Protein AF-A0A519U2G9-F1 (afdb_monomer)

Mean predicted aligned error: 5.58 Å

Sequence (197 aa):
MPLLATAEPLAPAAHLKTKLKEVFGFGQFRGTQEAVIQNILAGHNTFVIMPTGAGKSLCYQLPALVLPGTAIVISPLIALMKNQVDQLAAFGVNAQVYNSTLTKTEMNRVKKDVIAGEVRLLYVAPESLTKEDTIAFLQKASISFVAIDEAHCISEWGHDFRPEYRKIRGIIDNLGGKIPLIALTATATPKVQLDIQ

Foldseek 3Di:
DDDPPDDDPQDPLVNLQVLCCLQVVDNDQADCLSVLLSCLSVLAAAEAAAAPPNCPVSSQVSNLVVFQAAEEEEDADPVVQVVVCVSNVVSVAAEEEDEPVDDPVVNVVVLVCRLVRNHSYYYYYLVRLPDPVNLVSLLSGDYQAYEYEQLLLLDPPRPNPDVSSVCVVVSVVSSDDSHHYYYYHNDDDPVSVVSSD

Nearest PDB structures (foldseek):
  4q47-assembly1_A  TM=9.613E-01  e=3.712E-19  Deinococcus radiodurans R1 = ATCC 13939 = DSM 20539
  4q48-assembly1_A  TM=9.639E-01  e=1.137E-18  Deinococcus radiodurans R1 = ATCC 13939 = DSM 20539
  4tmu-assembly1_A  TM=9.399E-01  e=1.280E-18  Cronobacter sakazakii ATCC BAA-894
  1oyy-assembly1_A  TM=9.167E-01  e=3.285E-18  Escherichia coli
  1oyw-assembly1_A  TM=9.112E-01  e=3.097E-18  Escherichia coli

Structure (mmCIF, N/CA/C/O backbone):
data_AF-A0A519U2G9-F1
#
_entry.id   AF-A0A519U2G9-F1
#
loop_
_atom_site.group_PDB
_atom_site.id
_atom_site.type_symbol
_atom_site.label_atom_id
_atom_site.label_alt_id
_atom_site.label_comp_id
_atom_site.label_asym_id
_atom_site.label_entity_id
_atom_site.label_seq_id
_atom_site.pdbx_PDB_ins_code
_atom_site.Cartn_x
_atom_site.Cartn_y
_atom_site.Cartn_z
_atom_site.occupancy
_atom_site.B_iso_or_equiv
_atom_site.auth_seq_id
_atom_site.auth_comp_id
_atom_site.auth_asym_id
_atom_site.auth_atom_id
_atom_site.pdbx_PDB_model_num
ATOM 1 N N . MET A 1 1 ? -22.885 -22.067 12.533 1.00 36.44 1 MET A N 1
ATOM 2 C CA . MET A 1 1 ? -22.000 -22.521 11.438 1.00 36.44 1 MET A CA 1
ATOM 3 C C . MET A 1 1 ? -21.682 -21.312 10.578 1.00 36.44 1 MET A C 1
ATOM 5 O O . MET A 1 1 ? -22.629 -20.776 10.014 1.00 36.44 1 MET A O 1
ATOM 9 N N . PRO A 1 2 ? -20.438 -20.813 10.518 1.00 35.12 2 PRO A N 1
ATOM 10 C CA . PRO A 1 2 ? -20.116 -19.748 9.584 1.00 35.12 2 PRO A CA 1
ATOM 11 C C . PRO A 1 2 ? -19.972 -20.337 8.177 1.00 35.12 2 PRO A C 1
ATOM 13 O O . PRO A 1 2 ? -19.377 -21.399 7.992 1.00 35.12 2 PRO A O 1
ATOM 16 N N . LEU A 1 3 ? -20.582 -19.649 7.214 1.00 32.53 3 LEU A N 1
ATOM 17 C CA . LEU A 1 3 ? -20.470 -19.898 5.784 1.00 32.53 3 LEU A CA 1
ATOM 18 C C . LEU A 1 3 ? -18.986 -19.865 5.390 1.00 32.53 3 LEU A C 1
ATOM 20 O O . LEU A 1 3 ? -18.288 -18.895 5.686 1.00 32.53 3 LEU A O 1
ATOM 24 N N . LEU A 1 4 ? -18.516 -20.915 4.720 1.00 34.94 4 LEU A N 1
ATOM 25 C CA . LEU A 1 4 ? -17.246 -20.901 4.004 1.00 34.94 4 LEU A CA 1
ATOM 26 C C . LEU A 1 4 ? -17.301 -19.770 2.971 1.00 3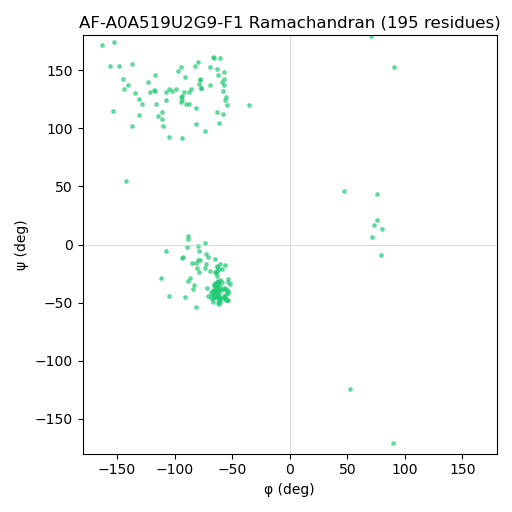4.94 4 LEU A C 1
ATOM 28 O O . LEU A 1 4 ? -18.081 -19.839 2.023 1.00 34.94 4 LEU A O 1
ATOM 32 N N . ALA A 1 5 ? -16.490 -18.731 3.168 1.00 34.12 5 ALA A N 1
ATOM 33 C CA . ALA A 1 5 ? -16.191 -17.765 2.125 1.00 34.12 5 ALA A CA 1
ATOM 34 C C . ALA A 1 5 ? -15.510 -18.531 0.984 1.00 34.12 5 ALA A C 1
ATOM 36 O O . ALA A 1 5 ? -14.361 -18.959 1.099 1.00 34.12 5 ALA A O 1
ATOM 37 N N . THR A 1 6 ? -16.248 -18.779 -0.093 1.00 31.95 6 THR A N 1
ATOM 38 C CA . THR A 1 6 ? -15.683 -19.293 -1.335 1.00 31.95 6 THR A CA 1
ATOM 39 C C . THR A 1 6 ? -14.725 -18.234 -1.862 1.00 31.95 6 THR A C 1
ATOM 41 O O . THR A 1 6 ? -15.162 -17.132 -2.189 1.00 31.95 6 THR A O 1
ATOM 44 N N . ALA A 1 7 ? -13.428 -18.541 -1.902 1.00 39.47 7 ALA A N 1
ATOM 45 C CA . ALA A 1 7 ? -12.452 -17.703 -2.586 1.00 39.47 7 ALA A CA 1
ATOM 46 C C . ALA A 1 7 ? -12.923 -17.507 -4.035 1.00 39.47 7 ALA A C 1
ATOM 48 O O . ALA A 1 7 ? -13.130 -18.493 -4.748 1.00 39.47 7 ALA A O 1
ATOM 49 N N . GLU A 1 8 ? -13.154 -16.260 -4.451 1.00 45.25 8 GLU A N 1
ATOM 50 C CA . GLU A 1 8 ? -13.423 -15.966 -5.856 1.00 45.25 8 GLU A CA 1
ATOM 51 C C . GLU A 1 8 ? -12.249 -16.487 -6.699 1.00 45.25 8 GLU A C 1
ATOM 53 O O . GLU A 1 8 ? -11.089 -16.344 -6.295 1.00 45.25 8 GLU A O 1
ATOM 58 N N . PRO A 1 9 ? -12.515 -17.130 -7.849 1.00 46.34 9 PRO A N 1
ATOM 59 C CA . PRO A 1 9 ? -11.447 -17.600 -8.711 1.00 46.34 9 PRO A CA 1
ATOM 60 C C . PRO A 1 9 ? -10.576 -16.416 -9.141 1.00 46.34 9 PRO A C 1
ATOM 62 O O . PRO A 1 9 ? -11.086 -15.340 -9.454 1.00 46.34 9 PRO A O 1
ATOM 65 N N . LEU A 1 10 ? -9.259 -16.645 -9.171 1.00 55.78 10 LEU A N 1
ATOM 66 C CA . LEU A 1 10 ? -8.259 -15.754 -9.764 1.00 55.78 10 LEU A CA 1
ATOM 67 C C . LEU A 1 10 ? -8.825 -15.067 -11.015 1.00 55.78 10 LEU A C 1
ATOM 69 O O . LEU A 1 10 ? -9.214 -15.740 -11.973 1.00 55.78 10 LEU A O 1
ATOM 73 N N . ALA A 1 11 ? -8.882 -13.733 -10.996 1.00 60.78 11 ALA A N 1
ATOM 74 C CA . ALA A 1 11 ? -9.461 -12.961 -12.085 1.00 60.78 11 ALA A CA 1
ATOM 75 C C . ALA A 1 11 ? -8.767 -13.305 -13.422 1.00 60.78 11 ALA A C 1
ATOM 77 O O . ALA A 1 11 ? -7.544 -13.161 -13.526 1.00 60.78 11 ALA A O 1
ATOM 78 N N . PRO A 1 12 ? -9.506 -13.734 -14.465 1.00 63.50 12 PRO A N 1
ATOM 79 C CA . PRO A 1 12 ? -8.919 -14.046 -15.766 1.00 63.50 12 PRO A CA 1
ATOM 80 C C . PRO A 1 12 ? -8.166 -12.840 -16.347 1.00 63.50 12 PRO A C 1
ATOM 82 O O . PRO A 1 12 ? -8.593 -11.701 -16.171 1.00 63.50 12 PRO A O 1
ATOM 85 N N . ALA A 1 13 ? -7.102 -13.053 -17.128 1.00 65.62 13 ALA A N 1
ATOM 86 C CA . ALA A 1 13 ? -6.322 -11.958 -17.733 1.00 65.62 13 ALA A CA 1
ATOM 87 C C . ALA A 1 13 ? -7.181 -10.962 -18.552 1.00 65.62 13 ALA A C 1
ATOM 89 O O . ALA A 1 13 ? -6.915 -9.760 -18.573 1.00 65.62 13 ALA A O 1
ATOM 90 N N . ALA A 1 14 ? -8.263 -11.444 -19.176 1.00 67.38 14 ALA A N 1
ATOM 91 C CA . ALA A 1 14 ? -9.245 -10.602 -19.861 1.00 67.38 14 ALA A CA 1
ATOM 92 C C . ALA A 1 14 ? -9.953 -9.618 -18.910 1.00 67.38 14 ALA A C 1
ATOM 94 O O . ALA A 1 14 ? -10.145 -8.457 -19.261 1.00 67.38 14 ALA A O 1
ATOM 95 N N . HIS A 1 15 ? -10.271 -10.049 -17.687 1.00 84.31 15 HIS A N 1
ATOM 96 C CA . HIS A 1 15 ? -10.877 -9.205 -16.660 1.00 84.31 15 HIS A CA 1
ATOM 97 C C . HIS A 1 15 ? -9.936 -8.066 -16.238 1.00 84.31 15 HIS A C 1
ATOM 99 O O . HIS A 1 15 ? -10.369 -6.924 -16.098 1.00 84.31 15 HIS A O 1
ATOM 105 N N . LEU A 1 16 ? -8.632 -8.343 -16.121 1.00 89.00 16 LEU A N 1
ATOM 106 C CA . LEU A 1 16 ? -7.636 -7.330 -15.754 1.00 89.00 16 LEU A CA 1
ATOM 107 C C . LEU A 1 16 ? -7.483 -6.242 -16.816 1.00 89.00 16 LEU A C 1
ATOM 109 O O . LEU A 1 16 ? -7.420 -5.065 -16.472 1.00 89.00 16 LEU A O 1
ATOM 113 N N . LYS A 1 17 ? -7.466 -6.611 -18.102 1.00 89.81 17 LYS A N 1
ATOM 114 C CA . LYS A 1 17 ? -7.404 -5.636 -19.205 1.00 89.81 17 LYS A CA 1
ATOM 115 C C . LYS A 1 17 ? -8.664 -4.776 -19.279 1.00 89.81 17 LYS A C 1
ATOM 117 O O . LYS A 1 17 ? -8.562 -3.572 -19.505 1.00 89.81 17 LYS A O 1
ATOM 122 N N . THR A 1 18 ? -9.834 -5.367 -19.039 1.00 90.31 18 THR A N 1
ATOM 123 C CA . THR A 1 18 ? -11.094 -4.622 -18.948 1.00 90.31 18 THR A CA 1
ATOM 124 C C . THR A 1 18 ? -11.046 -3.614 -17.804 1.00 90.31 18 THR A C 1
ATOM 126 O O . THR A 1 18 ? -11.233 -2.424 -18.043 1.00 90.31 18 THR A O 1
ATOM 129 N N . LYS A 1 19 ? -10.678 -4.046 -16.591 1.00 90.38 19 LYS A N 1
ATOM 130 C CA . LYS A 1 19 ? -10.602 -3.161 -15.421 1.00 90.38 19 LYS A CA 1
ATOM 131 C C . LYS A 1 19 ? -9.557 -2.055 -15.583 1.00 90.38 19 LYS A C 1
ATOM 133 O O . LYS A 1 19 ? -9.797 -0.912 -15.199 1.00 90.38 19 LYS A O 1
ATOM 138 N N . LEU A 1 20 ? -8.418 -2.378 -16.200 1.00 93.12 20 LEU A N 1
ATOM 139 C CA . LEU A 1 20 ? -7.380 -1.414 -16.559 1.00 93.12 20 LEU A CA 1
ATOM 140 C C . LEU A 1 20 ? -7.941 -0.289 -17.440 1.00 93.12 20 LEU A C 1
ATOM 142 O O . LEU A 1 20 ? -7.694 0.888 -17.174 1.00 93.12 20 LEU A O 1
ATOM 146 N N . LYS A 1 21 ? -8.708 -0.652 -18.472 1.00 92.44 21 LYS A N 1
ATOM 147 C CA . LYS A 1 21 ? -9.313 0.305 -19.398 1.00 92.44 21 LYS A CA 1
ATOM 148 C C . LYS A 1 21 ? -10.437 1.105 -18.742 1.00 92.44 21 LYS A C 1
ATOM 150 O O . LYS A 1 21 ? -10.484 2.314 -18.924 1.00 92.44 21 LYS A O 1
ATOM 155 N N . GLU A 1 22 ? -11.319 0.448 -17.994 1.00 91.31 22 GLU A N 1
ATOM 156 C CA . GLU A 1 22 ? -12.482 1.077 -17.355 1.00 91.31 22 GLU A CA 1
ATOM 157 C C . GLU A 1 22 ? -12.090 2.107 -16.296 1.00 91.31 22 GLU A C 1
ATOM 159 O O . GLU A 1 22 ? -12.683 3.179 -16.248 1.00 91.31 22 GLU A O 1
ATOM 164 N N . VAL A 1 23 ? -11.095 1.795 -15.459 1.00 90.88 23 VAL A N 1
ATOM 165 C CA . VAL A 1 23 ? -10.719 2.663 -14.334 1.00 90.88 23 VAL A CA 1
ATOM 166 C C . VAL A 1 23 ? -9.635 3.660 -14.728 1.00 90.88 23 VAL A C 1
ATOM 168 O O . VAL A 1 23 ? -9.733 4.834 -14.395 1.00 90.88 23 VAL A O 1
ATOM 171 N N . PHE A 1 24 ? -8.597 3.209 -15.439 1.00 91.12 24 PHE A N 1
ATOM 172 C CA . PHE A 1 24 ? -7.404 4.023 -15.702 1.00 91.12 24 PHE A CA 1
ATOM 173 C C . PHE A 1 24 ? -7.294 4.506 -17.155 1.00 91.12 24 PHE A C 1
ATOM 175 O O . PHE A 1 24 ? -6.373 5.249 -17.487 1.00 91.12 24 PHE A O 1
ATOM 182 N N . GLY A 1 25 ? -8.186 4.069 -18.051 1.00 91.00 25 GLY A N 1
ATOM 183 C CA . GLY A 1 25 ? -8.174 4.464 -19.464 1.00 91.00 25 GLY A CA 1
ATOM 184 C C . GLY A 1 25 ? -7.027 3.870 -20.289 1.00 91.00 25 GLY A C 1
ATOM 185 O O . GLY A 1 25 ? -6.863 4.225 -21.457 1.00 91.00 25 GLY A O 1
ATOM 186 N N . PHE A 1 26 ? -6.220 2.964 -19.727 1.00 91.31 26 PHE A N 1
ATOM 187 C CA . PHE A 1 26 ? -5.086 2.371 -20.438 1.00 91.31 26 PHE A CA 1
ATOM 188 C C . PHE A 1 26 ? -5.515 1.160 -21.275 1.00 91.31 26 PHE A C 1
ATOM 190 O O . PHE A 1 26 ? -6.214 0.268 -20.801 1.00 91.31 26 PHE A O 1
ATOM 197 N N . GLY A 1 27 ? -5.061 1.103 -22.531 1.00 89.31 27 GLY A N 1
ATOM 198 C CA . GLY A 1 27 ? -5.388 0.001 -23.446 1.00 89.31 27 GLY A CA 1
ATOM 199 C C . GLY A 1 27 ? -4.552 -1.269 -23.251 1.00 89.31 27 GLY A C 1
ATOM 200 O O . GLY A 1 27 ? -4.960 -2.338 -23.697 1.00 89.31 27 GLY A O 1
ATOM 201 N N . GLN A 1 28 ? -3.386 -1.166 -22.605 1.00 92.69 28 GLN A N 1
ATOM 202 C CA . GLN A 1 28 ? -2.470 -2.288 -22.394 1.00 92.69 28 GLN A CA 1
ATOM 203 C C . GLN A 1 28 ? -1.552 -2.060 -21.189 1.00 92.69 28 GLN A C 1
ATOM 205 O O . GLN A 1 28 ? -1.224 -0.918 -20.854 1.00 92.69 28 GLN A O 1
ATOM 210 N N . PHE A 1 29 ? -1.101 -3.156 -20.581 1.00 94.06 29 PHE A N 1
ATOM 211 C CA . PHE A 1 29 ? -0.036 -3.145 -19.581 1.00 94.06 29 PHE 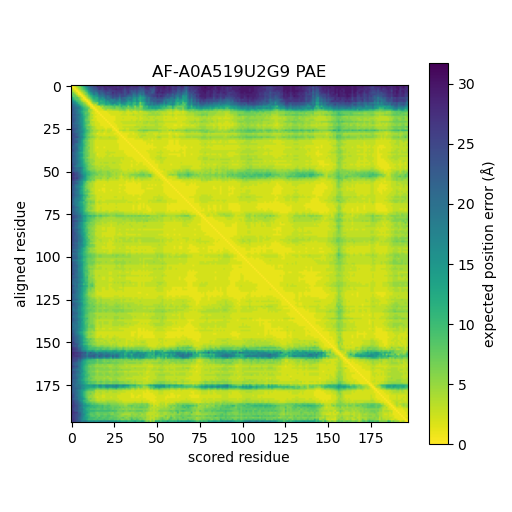A CA 1
ATOM 212 C C . PHE A 1 29 ? 1.315 -2.794 -20.214 1.00 94.06 29 PHE A C 1
ATOM 214 O O . PHE A 1 29 ? 1.559 -3.053 -21.393 1.00 94.06 29 PHE A O 1
ATOM 221 N N . ARG A 1 30 ? 2.214 -2.214 -19.419 1.00 92.88 30 ARG A N 1
ATOM 222 C CA . ARG A 1 30 ? 3.597 -1.909 -19.800 1.00 92.88 30 ARG A CA 1
ATOM 223 C C . ARG A 1 30 ? 4.550 -2.901 -19.140 1.00 92.88 30 ARG A C 1
ATOM 225 O O . ARG A 1 30 ? 4.476 -3.120 -17.933 1.00 92.88 30 ARG A O 1
ATOM 232 N N . GLY A 1 31 ? 5.489 -3.443 -19.914 1.00 91.19 31 GLY A N 1
ATOM 233 C CA . GLY A 1 31 ? 6.553 -4.307 -19.397 1.00 91.19 31 GLY A CA 1
ATOM 234 C C . GLY A 1 31 ? 6.018 -5.462 -18.544 1.00 91.19 31 GLY A C 1
ATOM 235 O O . GLY A 1 31 ? 5.170 -6.228 -18.988 1.00 91.19 31 GLY A O 1
ATOM 236 N N . THR A 1 32 ? 6.501 -5.567 -17.307 1.00 91.94 32 THR A N 1
ATOM 237 C CA . THR A 1 32 ? 6.189 -6.664 -16.375 1.00 91.94 32 THR A CA 1
ATOM 238 C C . THR A 1 32 ? 4.946 -6.432 -15.508 1.00 91.94 32 THR A C 1
ATOM 240 O O . THR A 1 32 ? 4.651 -7.268 -14.656 1.00 91.94 32 THR A O 1
ATOM 243 N N . GLN A 1 33 ? 4.197 -5.338 -15.709 1.00 94.81 33 GLN A N 1
ATOM 244 C CA . GLN A 1 33 ? 3.045 -4.979 -14.865 1.00 94.81 33 GLN A CA 1
ATOM 245 C C . GLN A 1 33 ? 2.016 -6.109 -14.736 1.00 94.81 33 GLN A C 1
ATOM 247 O O . GLN A 1 33 ? 1.607 -6.432 -13.626 1.00 94.81 33 GLN A O 1
ATOM 252 N N . GLU A 1 34 ? 1.618 -6.727 -15.852 1.00 94.81 34 GLU A N 1
ATOM 253 C CA . GLU A 1 34 ? 0.605 -7.794 -15.849 1.00 94.81 34 GLU A CA 1
ATOM 254 C C . GLU A 1 34 ? 1.060 -8.999 -15.014 1.00 94.81 34 GLU A C 1
ATOM 256 O O . GLU A 1 34 ? 0.304 -9.487 -14.177 1.00 94.81 34 GLU A O 1
ATOM 261 N N . ALA A 1 35 ? 2.317 -9.422 -15.174 1.00 93.56 35 ALA A N 1
ATOM 262 C CA . ALA A 1 35 ? 2.889 -10.539 -14.425 1.00 93.56 35 ALA A CA 1
ATOM 263 C C . ALA A 1 35 ? 2.983 -10.241 -12.918 1.00 93.56 35 ALA A C 1
ATOM 265 O O . ALA A 1 35 ? 2.658 -11.091 -12.091 1.00 93.56 35 ALA A O 1
ATOM 266 N N . VAL A 1 36 ? 3.382 -9.017 -12.552 1.00 95.12 36 VAL A N 1
ATOM 267 C CA . VAL A 1 36 ? 3.418 -8.572 -11.150 1.00 95.12 36 VAL A CA 1
ATOM 268 C C . VAL A 1 36 ? 2.017 -8.595 -10.538 1.00 95.12 36 VAL A C 1
ATOM 270 O O . VAL A 1 36 ? 1.833 -9.135 -9.451 1.00 95.12 36 VAL A O 1
ATOM 273 N N . ILE A 1 37 ? 1.025 -8.050 -11.246 1.00 95.62 37 ILE A N 1
ATOM 274 C CA . ILE A 1 37 ? -0.371 -8.018 -10.795 1.00 95.62 37 ILE A CA 1
ATOM 275 C C . ILE A 1 37 ? -0.896 -9.441 -10.591 1.00 95.62 37 ILE A C 1
ATOM 277 O O . ILE A 1 37 ? -1.459 -9.738 -9.542 1.00 95.62 37 ILE A O 1
ATOM 281 N N . GLN A 1 38 ? -0.667 -10.339 -11.551 1.00 94.81 38 GLN A N 1
ATOM 282 C CA . GLN A 1 38 ? -1.095 -11.736 -11.454 1.00 94.81 38 GLN A CA 1
ATOM 283 C C . GLN A 1 38 ? -0.478 -12.463 -10.252 1.00 94.81 38 GLN A C 1
ATOM 285 O O . GLN A 1 38 ? -1.185 -13.212 -9.582 1.00 94.81 38 GLN A O 1
ATOM 290 N N . ASN A 1 39 ? 0.794 -12.210 -9.926 1.00 94.88 39 ASN A N 1
ATOM 291 C CA . ASN A 1 39 ? 1.424 -12.797 -8.739 1.00 94.88 39 ASN A CA 1
ATOM 292 C C . ASN A 1 39 ? 0.732 -12.370 -7.437 1.00 94.88 39 ASN A C 1
ATOM 294 O O . ASN A 1 39 ? 0.496 -13.209 -6.568 1.00 94.88 39 ASN A O 1
ATOM 298 N N . ILE A 1 40 ? 0.360 -11.093 -7.312 1.00 94.69 40 ILE A N 1
ATOM 299 C CA . ILE A 1 40 ? -0.369 -10.602 -6.132 1.00 94.69 40 ILE A CA 1
ATOM 300 C C . ILE A 1 40 ? -1.769 -11.198 -6.054 1.00 94.69 40 ILE A C 1
ATOM 302 O O . ILE A 1 40 ? -2.183 -11.639 -4.985 1.00 94.69 40 ILE A O 1
ATOM 306 N N . LEU A 1 41 ? -2.473 -11.293 -7.183 1.00 94.31 41 LEU A N 1
ATOM 307 C CA . LEU A 1 41 ? -3.787 -11.938 -7.238 1.00 94.31 41 LEU A CA 1
ATOM 308 C C . LEU A 1 41 ? -3.725 -13.434 -6.892 1.00 94.31 41 LEU A C 1
ATOM 310 O O . LEU A 1 41 ? -4.696 -13.977 -6.376 1.00 94.31 41 LEU A O 1
ATOM 314 N N . ALA A 1 42 ? -2.586 -14.090 -7.131 1.00 94.19 42 ALA A N 1
ATOM 315 C CA . ALA A 1 42 ? -2.329 -15.473 -6.724 1.00 94.19 42 ALA A CA 1
ATOM 316 C C . ALA A 1 42 ? -1.928 -15.617 -5.244 1.00 94.19 42 ALA A C 1
ATOM 318 O O . ALA A 1 42 ? -1.701 -16.729 -4.770 1.00 94.19 42 ALA A O 1
ATOM 319 N N . GLY A 1 43 ? -1.834 -14.512 -4.500 1.00 93.44 43 GLY A N 1
ATOM 320 C CA . GLY A 1 43 ? -1.449 -14.512 -3.092 1.00 93.44 43 GLY A CA 1
ATOM 321 C C . GLY A 1 43 ? 0.050 -14.720 -2.856 1.00 93.44 43 GLY A C 1
ATOM 322 O O . GLY A 1 43 ? 0.451 -15.154 -1.772 1.00 93.44 43 GLY A O 1
ATOM 323 N N . HIS A 1 44 ? 0.889 -14.448 -3.859 1.00 94.69 44 HIS A N 1
ATOM 324 C CA . HIS A 1 44 ? 2.340 -14.573 -3.752 1.00 94.69 44 HIS A CA 1
ATOM 325 C C . HIS A 1 44 ? 2.991 -13.265 -3.303 1.00 94.69 44 HIS A C 1
ATOM 327 O O . HIS A 1 44 ? 2.609 -12.178 -3.735 1.00 94.69 44 HIS A O 1
ATOM 333 N N . ASN A 1 45 ? 4.044 -13.374 -2.492 1.00 95.25 45 ASN A N 1
ATOM 334 C CA . ASN A 1 45 ? 4.905 -12.231 -2.213 1.00 95.25 45 ASN A CA 1
ATOM 335 C C . ASN A 1 45 ? 5.694 -11.866 -3.474 1.00 95.25 45 ASN A C 1
ATOM 337 O O . ASN A 1 45 ? 6.213 -12.748 -4.156 1.00 95.25 45 ASN A O 1
ATOM 341 N N . THR A 1 46 ? 5.799 -10.574 -3.773 1.00 94.81 46 THR A N 1
ATOM 342 C CA . THR A 1 46 ? 6.442 -10.083 -4.994 1.00 94.81 46 THR A CA 1
ATOM 343 C C . THR A 1 46 ? 7.374 -8.921 -4.680 1.00 94.81 46 THR A C 1
ATOM 345 O O . THR A 1 46 ? 6.984 -7.947 -4.044 1.00 94.81 46 THR A O 1
ATOM 348 N N . PHE A 1 47 ? 8.606 -8.993 -5.173 1.00 95.06 47 PHE A N 1
ATOM 349 C CA . PHE A 1 47 ? 9.543 -7.876 -5.144 1.00 95.06 47 PHE A CA 1
ATOM 350 C C . PHE A 1 47 ? 9.702 -7.304 -6.554 1.00 95.06 47 PHE A C 1
ATOM 352 O O . PHE A 1 47 ? 9.889 -8.048 -7.517 1.00 95.06 47 PHE A O 1
ATOM 359 N N . VAL A 1 48 ? 9.591 -5.983 -6.681 1.00 93.88 48 VAL A N 1
ATOM 360 C CA . VAL A 1 48 ? 9.512 -5.282 -7.962 1.00 93.88 48 VAL A CA 1
ATOM 361 C C . VAL A 1 48 ? 10.539 -4.163 -8.012 1.00 93.88 48 VAL A C 1
ATOM 363 O O . VAL A 1 48 ? 10.487 -3.207 -7.239 1.00 93.88 48 VAL A O 1
ATOM 366 N N . ILE A 1 49 ? 11.426 -4.241 -9.000 1.00 93.31 49 ILE A N 1
ATOM 367 C CA . ILE A 1 49 ? 12.327 -3.150 -9.362 1.00 93.31 49 ILE A CA 1
ATOM 368 C C . ILE A 1 49 ? 11.878 -2.621 -10.718 1.00 93.31 49 ILE A C 1
ATOM 370 O O . ILE A 1 49 ? 11.932 -3.327 -11.724 1.00 93.31 49 ILE A O 1
ATOM 374 N N . MET A 1 50 ? 11.409 -1.379 -10.750 1.00 92.12 50 MET A N 1
ATOM 375 C CA . MET A 1 50 ? 10.942 -0.725 -11.974 1.00 92.12 50 MET A CA 1
ATOM 376 C C . MET A 1 50 ? 11.324 0.751 -11.925 1.00 92.12 50 MET A C 1
ATOM 378 O O . MET A 1 50 ? 11.036 1.394 -10.915 1.00 92.12 50 MET A O 1
ATOM 382 N N . PRO A 1 51 ? 11.886 1.343 -12.992 1.00 88.69 51 PRO A N 1
ATOM 383 C CA . PRO A 1 51 ? 12.306 2.739 -12.965 1.00 88.69 51 PRO A CA 1
ATOM 384 C C . PRO A 1 51 ? 11.130 3.690 -12.693 1.00 88.69 51 PRO A C 1
ATOM 386 O O . PRO A 1 51 ? 9.947 3.347 -12.817 1.00 88.69 51 PRO A O 1
ATOM 389 N N . THR A 1 52 ? 11.435 4.910 -12.261 1.00 86.25 52 THR A N 1
ATOM 390 C CA . THR A 1 52 ? 10.418 5.959 -12.102 1.00 86.25 52 THR A CA 1
ATOM 391 C C . THR A 1 52 ? 9.699 6.201 -13.433 1.00 86.25 52 THR A C 1
ATOM 393 O O . THR A 1 52 ? 10.293 6.088 -14.500 1.00 86.25 52 THR A O 1
ATOM 396 N N . GLY A 1 53 ? 8.388 6.450 -13.385 1.00 83.44 53 GLY A N 1
ATOM 397 C CA . GLY A 1 53 ? 7.563 6.615 -14.589 1.00 83.44 53 GLY A CA 1
ATOM 398 C C . GLY A 1 53 ? 7.138 5.311 -15.284 1.00 83.44 53 GLY A C 1
ATOM 399 O O . GLY A 1 53 ? 6.245 5.344 -16.128 1.00 83.44 53 GLY A O 1
ATOM 400 N N . ALA A 1 54 ? 7.665 4.146 -14.887 1.00 87.12 54 ALA A N 1
ATOM 401 C CA . ALA A 1 54 ? 7.247 2.849 -15.438 1.00 87.12 5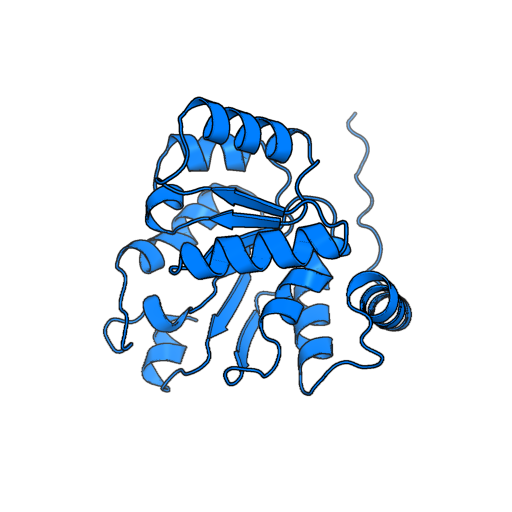4 ALA A CA 1
ATOM 402 C C . ALA A 1 54 ? 5.857 2.376 -14.959 1.00 87.12 54 ALA A C 1
ATOM 404 O O . ALA A 1 54 ? 5.412 1.296 -15.334 1.00 87.12 54 ALA A O 1
ATOM 405 N N . GLY A 1 55 ? 5.166 3.168 -14.132 1.00 89.94 55 GLY A N 1
ATOM 406 C CA . GLY A 1 55 ? 3.832 2.843 -13.627 1.00 89.94 55 GLY A CA 1
ATOM 407 C C . GLY A 1 55 ? 3.837 1.786 -12.522 1.00 89.94 55 GLY A C 1
ATOM 408 O O . GLY A 1 55 ? 3.006 0.885 -12.546 1.00 89.94 55 GLY A O 1
ATOM 409 N N . LYS A 1 56 ? 4.767 1.891 -11.560 1.00 93.19 56 LYS A N 1
ATOM 410 C CA . LYS A 1 56 ? 4.828 1.024 -10.367 1.00 93.19 56 LYS A CA 1
ATOM 411 C C . LYS A 1 56 ? 3.524 1.013 -9.573 1.00 93.19 56 LYS A C 1
ATOM 413 O O . LYS A 1 56 ? 3.116 -0.040 -9.103 1.00 93.19 56 LYS A O 1
ATOM 418 N N . SER A 1 57 ? 2.867 2.167 -9.448 1.00 94.88 57 SER A N 1
ATOM 419 C CA . SER A 1 57 ? 1.644 2.288 -8.652 1.00 94.88 57 SER A CA 1
ATOM 420 C C . SER A 1 57 ? 0.521 1.392 -9.162 1.00 94.88 57 SER A C 1
ATOM 422 O O . SER A 1 57 ? -0.185 0.779 -8.368 1.00 94.88 57 SER A O 1
ATOM 424 N N . LEU A 1 58 ? 0.424 1.210 -10.483 1.00 95.62 58 LEU A N 1
ATOM 425 C CA . LEU A 1 58 ? -0.568 0.332 -11.099 1.00 95.62 58 LEU A CA 1
ATOM 426 C C . LEU A 1 58 ? -0.447 -1.120 -10.609 1.00 95.62 58 LEU A C 1
ATOM 428 O O . LEU A 1 58 ? -1.462 -1.802 -10.474 1.00 95.62 58 LEU A O 1
ATOM 432 N N . CYS A 1 59 ? 0.774 -1.571 -10.296 1.00 96.31 59 CYS A N 1
ATOM 433 C CA . CYS A 1 59 ? 1.046 -2.928 -9.828 1.00 96.31 59 CYS A CA 1
ATOM 434 C C . CYS A 1 59 ? 0.381 -3.260 -8.488 1.00 96.31 59 CYS A C 1
ATOM 436 O O . CYS A 1 59 ? 0.173 -4.436 -8.216 1.00 96.31 59 CYS A O 1
ATOM 438 N N . TYR A 1 60 ? 0.040 -2.258 -7.670 1.00 96.44 60 TYR A N 1
ATOM 439 C CA . TYR A 1 60 ? -0.756 -2.438 -6.452 1.00 96.44 60 TYR A CA 1
ATOM 440 C C . TYR A 1 60 ? -2.149 -1.799 -6.559 1.00 96.44 60 TYR A C 1
ATOM 442 O O . TYR A 1 60 ? -3.103 -2.308 -5.982 1.00 96.44 60 TYR A O 1
ATOM 450 N N . GLN A 1 61 ? -2.327 -0.739 -7.347 1.00 97.38 61 GLN A N 1
ATOM 451 C CA . GLN A 1 61 ? -3.630 -0.091 -7.505 1.00 97.38 61 GLN A CA 1
ATOM 452 C C . GLN A 1 61 ? -4.647 -0.996 -8.188 1.00 97.38 61 GLN A C 1
ATOM 454 O O . GLN A 1 61 ? -5.768 -1.103 -7.707 1.00 97.38 61 GLN A O 1
ATOM 459 N N . LEU A 1 62 ? -4.273 -1.685 -9.270 1.00 96.19 62 LEU A N 1
ATOM 460 C CA . LEU A 1 62 ? -5.220 -2.553 -9.964 1.00 96.19 62 LEU A CA 1
ATOM 461 C C . LEU A 1 62 ? -5.638 -3.774 -9.116 1.00 96.19 62 LEU A C 1
ATOM 463 O O . LEU A 1 62 ? -6.844 -3.988 -8.995 1.00 96.19 62 LEU A O 1
ATOM 467 N N . PRO A 1 63 ? -4.725 -4.532 -8.465 1.00 96.12 63 PRO A N 1
ATOM 468 C CA . PRO A 1 63 ? -5.125 -5.606 -7.556 1.00 96.12 63 PRO A CA 1
ATOM 469 C C . PRO A 1 63 ? -6.049 -5.140 -6.427 1.00 96.12 63 PRO A C 1
ATOM 471 O O . PRO A 1 63 ? -6.998 -5.846 -6.100 1.00 96.12 63 PRO A O 1
ATOM 474 N N . ALA A 1 64 ? -5.836 -3.939 -5.874 1.00 96.75 64 ALA A N 1
ATOM 475 C CA . ALA A 1 64 ? -6.686 -3.379 -4.818 1.00 96.75 64 ALA A CA 1
ATOM 476 C C . ALA A 1 64 ? -8.140 -3.131 -5.259 1.00 96.75 64 ALA A C 1
ATOM 478 O O . ALA A 1 64 ? -9.038 -3.017 -4.425 1.00 96.75 64 ALA A O 1
ATOM 479 N N . LEU A 1 65 ? -8.401 -3.054 -6.565 1.00 94.38 65 LEU A N 1
ATOM 480 C CA . LEU A 1 65 ? -9.748 -2.920 -7.128 1.00 94.38 65 LEU A CA 1
ATOM 481 C C . LEU A 1 65 ? -10.386 -4.257 -7.503 1.00 94.38 65 LEU A C 1
ATOM 483 O O . LEU A 1 65 ? -11.572 -4.283 -7.826 1.00 94.38 65 LEU A O 1
ATOM 487 N N . VAL A 1 66 ? -9.600 -5.331 -7.503 1.00 93.69 66 VAL A N 1
ATOM 488 C CA . VAL A 1 66 ? -10.022 -6.675 -7.909 1.00 93.69 66 VAL A CA 1
ATOM 489 C C . VAL A 1 66 ? -10.211 -7.572 -6.686 1.00 93.69 66 VAL A C 1
ATOM 491 O O . VAL A 1 66 ? -11.213 -8.265 -6.600 1.00 93.69 66 VAL A O 1
ATOM 494 N N . LEU A 1 67 ? -9.282 -7.547 -5.726 1.00 94.00 67 LEU A N 1
ATOM 495 C CA . LEU A 1 67 ? -9.340 -8.385 -4.523 1.00 94.00 67 LEU A CA 1
ATOM 496 C C . LEU A 1 67 ? -10.323 -7.828 -3.490 1.00 94.00 67 LEU A C 1
ATOM 498 O O . LEU A 1 67 ? -10.335 -6.621 -3.287 1.00 94.00 67 LEU A O 1
ATOM 502 N N . PRO A 1 68 ? -11.099 -8.647 -2.767 1.00 94.12 68 PRO A N 1
ATOM 503 C CA . PRO A 1 68 ? -11.928 -8.159 -1.666 1.00 94.12 68 PRO A CA 1
ATOM 504 C C . PRO A 1 68 ? -11.076 -7.567 -0.528 1.00 94.12 68 PRO A C 1
ATOM 506 O O . PRO A 1 68 ? -9.951 -8.004 -0.299 1.00 94.12 68 PRO A O 1
ATOM 509 N N . GLY A 1 69 ? -11.631 -6.599 0.207 1.00 95.88 69 GLY A N 1
ATOM 510 C CA . GLY A 1 69 ? -10.951 -5.915 1.314 1.00 95.88 69 GLY A CA 1
ATOM 511 C C . GLY A 1 69 ? -10.156 -4.669 0.903 1.00 95.88 69 GLY A C 1
ATOM 512 O O . GLY A 1 69 ? -10.255 -4.175 -0.221 1.00 95.88 69 GLY A O 1
ATOM 513 N N . THR A 1 70 ? -9.378 -4.146 1.849 1.00 98.12 70 THR A N 1
ATOM 514 C CA . THR A 1 70 ? -8.546 -2.945 1.702 1.00 98.12 70 THR A CA 1
ATOM 515 C C . THR A 1 70 ? -7.101 -3.335 1.419 1.00 98.12 70 THR A C 1
ATOM 517 O O . THR A 1 70 ? -6.543 -4.207 2.084 1.00 98.12 70 THR A O 1
ATOM 520 N N . ALA A 1 71 ? -6.463 -2.698 0.441 1.00 98.25 71 ALA A N 1
ATOM 521 C CA . ALA A 1 71 ? -5.015 -2.774 0.265 1.00 98.25 71 ALA A CA 1
ATOM 522 C C . ALA A 1 71 ? -4.331 -1.686 1.099 1.00 98.25 71 ALA A C 1
ATOM 524 O O . ALA A 1 71 ? -4.717 -0.517 1.032 1.00 98.25 71 ALA A O 1
ATOM 525 N N . ILE A 1 72 ? -3.305 -2.050 1.866 1.00 98.19 72 ILE A N 1
ATOM 526 C CA . ILE A 1 72 ? -2.498 -1.075 2.612 1.00 98.19 72 ILE A CA 1
ATOM 527 C C . ILE A 1 72 ? -1.296 -0.695 1.752 1.00 98.19 72 ILE A C 1
ATOM 529 O O . ILE A 1 72 ? -0.570 -1.576 1.308 1.00 98.19 72 ILE A O 1
ATOM 533 N N . VAL A 1 73 ? -1.054 0.597 1.541 1.00 98.19 73 VAL A N 1
ATOM 534 C CA . VAL A 1 73 ? 0.130 1.100 0.830 1.00 98.19 73 VAL A CA 1
ATOM 535 C C . VAL A 1 73 ? 0.990 1.895 1.801 1.00 98.19 73 VAL A C 1
ATOM 537 O O . VAL A 1 73 ? 0.613 2.982 2.230 1.00 98.19 73 VAL A O 1
ATOM 540 N N . ILE A 1 74 ? 2.152 1.360 2.153 1.00 97.31 74 ILE A N 1
ATOM 541 C CA . ILE A 1 74 ? 3.123 2.013 3.025 1.00 97.31 74 ILE A CA 1
ATOM 542 C C . ILE A 1 74 ? 4.068 2.823 2.144 1.00 97.31 74 ILE A C 1
ATOM 544 O O . ILE A 1 74 ? 4.704 2.264 1.256 1.00 97.31 74 ILE A O 1
ATOM 548 N N . SER A 1 75 ? 4.135 4.136 2.3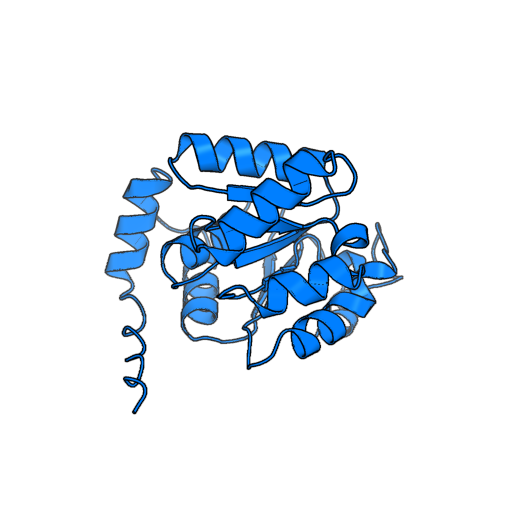59 1.00 95.00 75 SER A N 1
ATOM 549 C CA . SER A 1 75 ? 4.958 5.045 1.552 1.00 95.00 75 SER A CA 1
ATOM 550 C C . SER A 1 75 ? 5.532 6.161 2.428 1.00 95.00 75 SER A C 1
ATOM 552 O O . SER A 1 75 ? 4.835 6.637 3.327 1.00 95.00 75 SER A O 1
ATOM 554 N N . PRO A 1 76 ? 6.784 6.611 2.209 1.00 91.00 76 PRO A N 1
ATOM 555 C CA . PRO A 1 76 ? 7.412 7.595 3.087 1.00 91.00 76 PRO A CA 1
ATOM 556 C C . PRO A 1 76 ? 6.993 9.041 2.774 1.00 91.00 76 PRO A C 1
ATOM 558 O O . PRO A 1 76 ? 7.209 9.940 3.587 1.00 91.00 76 PRO A O 1
ATOM 561 N N . LEU A 1 77 ? 6.406 9.293 1.599 1.00 90.12 77 LEU A N 1
ATOM 562 C CA . LEU A 1 77 ? 6.180 10.638 1.075 1.00 90.12 77 LEU A CA 1
ATOM 563 C C . LEU A 1 77 ? 4.707 11.048 1.189 1.00 90.12 77 LEU A C 1
ATOM 565 O O . LEU A 1 77 ? 3.916 10.840 0.271 1.00 90.12 77 LEU A O 1
ATOM 569 N N . ILE A 1 78 ? 4.348 11.716 2.290 1.00 90.69 78 ILE A N 1
ATOM 570 C CA . ILE A 1 78 ? 2.967 12.156 2.578 1.00 90.69 78 ILE A CA 1
ATOM 571 C C . ILE A 1 78 ? 2.355 12.983 1.435 1.00 90.69 78 ILE A C 1
ATOM 573 O O . ILE A 1 78 ? 1.190 12.790 1.089 1.00 90.69 78 ILE A O 1
ATOM 577 N N . ALA A 1 79 ? 3.124 13.892 0.829 1.00 91.00 79 ALA A N 1
ATOM 578 C CA . ALA A 1 79 ? 2.646 14.697 -0.296 1.00 91.00 79 ALA A CA 1
ATOM 579 C C . ALA A 1 79 ? 2.304 13.830 -1.521 1.00 91.00 79 ALA A C 1
ATOM 581 O O . ALA A 1 79 ? 1.278 14.043 -2.164 1.00 91.00 79 ALA A O 1
ATOM 582 N N . LEU A 1 80 ? 3.120 12.809 -1.804 1.00 90.44 80 LEU A N 1
ATOM 583 C CA . LEU A 1 80 ? 2.858 11.870 -2.891 1.00 90.44 80 LEU A CA 1
ATOM 584 C C . LEU A 1 80 ? 1.627 11.010 -2.591 1.00 90.44 80 LEU A C 1
ATOM 586 O O . LEU A 1 80 ? 0.806 10.814 -3.480 1.00 90.44 80 LEU A O 1
ATOM 590 N N . MET A 1 81 ? 1.452 10.559 -1.346 1.00 93.94 81 MET A N 1
ATOM 591 C CA . MET A 1 81 ? 0.261 9.810 -0.928 1.00 93.94 81 MET A CA 1
ATOM 592 C C . MET A 1 81 ? -1.026 10.605 -1.187 1.00 93.94 81 MET A C 1
ATOM 594 O O . MET A 1 81 ? -1.977 10.051 -1.728 1.00 93.94 81 MET A O 1
ATOM 598 N N . LYS A 1 82 ? -1.050 11.905 -0.850 1.00 93.88 82 LYS A N 1
ATOM 599 C CA . LYS A 1 82 ? -2.205 12.782 -1.120 1.00 93.88 82 LYS A CA 1
ATOM 600 C C . LYS A 1 82 ? -2.494 12.882 -2.617 1.00 93.88 82 LYS A C 1
ATOM 602 O O . LYS A 1 82 ? -3.610 12.597 -3.028 1.00 93.88 82 LYS A O 1
ATOM 607 N N . ASN A 1 83 ? -1.466 13.138 -3.427 1.00 94.81 83 ASN A N 1
ATOM 608 C CA . ASN A 1 83 ? -1.613 13.186 -4.883 1.00 94.81 83 ASN A CA 1
ATOM 609 C C . ASN A 1 83 ? -2.160 11.867 -5.458 1.00 94.81 83 ASN A C 1
ATOM 611 O O . ASN A 1 83 ? -2.964 11.889 -6.385 1.00 94.81 83 ASN A O 1
ATOM 615 N N . GLN A 1 84 ? -1.735 10.716 -4.923 1.00 95.12 84 GLN A N 1
ATOM 616 C CA . GLN A 1 84 ? -2.242 9.408 -5.350 1.00 95.12 84 GLN A CA 1
ATOM 617 C C . GLN A 1 84 ? -3.710 9.203 -4.956 1.00 95.12 84 GLN A C 1
ATOM 619 O O . GLN A 1 84 ? -4.491 8.704 -5.762 1.00 95.12 84 GLN A O 1
ATOM 624 N N . VAL A 1 85 ? -4.098 9.608 -3.745 1.00 96.75 85 VAL A N 1
ATOM 625 C CA . VAL A 1 85 ? -5.495 9.558 -3.294 1.00 96.75 85 VAL A CA 1
ATOM 626 C C . VAL A 1 85 ? -6.386 10.454 -4.152 1.00 96.75 85 VAL A C 1
ATOM 628 O O . VAL A 1 85 ? -7.431 9.992 -4.601 1.00 96.75 85 VAL A O 1
ATOM 631 N N . ASP A 1 86 ? -5.953 11.677 -4.461 1.00 95.88 86 ASP A N 1
ATOM 632 C CA . ASP A 1 86 ? -6.710 12.603 -5.311 1.00 95.88 86 ASP A CA 1
ATOM 633 C C . ASP A 1 86 ? -6.883 12.050 -6.737 1.00 95.88 86 ASP A C 1
ATOM 635 O O . ASP A 1 86 ? -7.969 12.123 -7.316 1.00 95.88 86 ASP A O 1
ATOM 639 N N . GLN A 1 87 ? -5.838 11.426 -7.294 1.00 94.62 87 GLN A N 1
ATOM 640 C CA . GLN A 1 87 ? -5.917 10.748 -8.593 1.00 94.62 87 GLN A CA 1
ATOM 641 C C . GLN A 1 87 ? -6.897 9.570 -8.570 1.00 94.62 87 GLN A C 1
ATOM 643 O O . GLN A 1 87 ? -7.708 9.425 -9.481 1.00 94.62 87 GLN A O 1
ATOM 648 N N . LEU A 1 88 ? -6.854 8.738 -7.528 1.00 95.75 88 LEU A N 1
ATOM 649 C CA . LEU A 1 88 ? -7.768 7.605 -7.376 1.00 95.75 88 LEU A CA 1
ATOM 650 C C . LEU A 1 88 ? -9.218 8.066 -7.194 1.00 95.75 88 LEU A C 1
ATOM 652 O O . LEU A 1 88 ? -10.117 7.492 -7.807 1.00 95.75 88 LEU A O 1
ATOM 656 N N . ALA A 1 89 ? -9.445 9.143 -6.440 1.00 94.94 89 ALA A N 1
ATOM 657 C CA . ALA A 1 89 ? -10.763 9.746 -6.287 1.00 94.94 89 ALA A CA 1
ATOM 658 C C . ALA A 1 89 ? -11.325 10.240 -7.632 1.00 94.94 89 ALA A C 1
ATOM 660 O O . ALA A 1 89 ? -12.505 10.031 -7.912 1.00 94.94 89 ALA A O 1
ATOM 661 N N . ALA A 1 90 ? -10.484 10.810 -8.504 1.00 93.81 90 ALA A N 1
ATOM 662 C CA . ALA A 1 90 ? -10.881 11.197 -9.861 1.00 93.81 90 ALA A CA 1
ATOM 663 C C . ALA A 1 90 ? -11.287 9.996 -10.740 1.00 93.81 90 ALA A C 1
ATOM 665 O O . ALA A 1 90 ? -12.091 10.153 -11.657 1.00 93.81 90 ALA A O 1
ATOM 666 N N . PHE A 1 91 ? -10.788 8.795 -10.433 1.00 92.25 91 PHE A N 1
ATOM 667 C CA . PHE A 1 91 ? -11.216 7.533 -11.051 1.00 92.25 91 PHE A CA 1
ATOM 668 C C . PHE A 1 91 ? -12.406 6.868 -10.334 1.00 92.25 91 PHE A C 1
ATOM 670 O O . PHE A 1 91 ? -12.762 5.734 -10.652 1.00 92.25 91 PHE A O 1
ATOM 677 N N . GLY A 1 92 ? -13.021 7.538 -9.353 1.00 93.62 92 GLY A N 1
ATOM 678 C CA . GLY A 1 92 ? -14.133 6.994 -8.570 1.00 93.62 92 GLY A CA 1
ATOM 679 C C . GLY A 1 92 ? -13.719 5.913 -7.565 1.00 93.62 92 GLY A C 1
ATOM 680 O O . GLY A 1 92 ? -14.564 5.159 -7.086 1.00 93.62 92 GLY A O 1
ATOM 681 N N . VAL A 1 93 ? -12.428 5.812 -7.240 1.00 95.50 93 VAL A N 1
ATOM 682 C CA . VAL A 1 93 ? -11.903 4.855 -6.264 1.00 95.50 93 VAL A CA 1
ATOM 683 C C . VAL A 1 93 ? -11.831 5.509 -4.887 1.00 95.50 93 VAL A C 1
ATOM 685 O O . VAL A 1 93 ? -11.142 6.511 -4.704 1.00 95.50 93 VAL A O 1
ATOM 688 N N . ASN A 1 94 ? -12.478 4.900 -3.889 1.00 97.12 94 ASN A N 1
ATOM 689 C CA . ASN A 1 94 ? -12.338 5.328 -2.498 1.00 97.12 94 ASN A CA 1
ATOM 690 C C . ASN A 1 94 ? -10.966 4.911 -1.946 1.00 97.12 94 ASN A C 1
ATOM 692 O O . ASN A 1 94 ? -10.757 3.764 -1.533 1.00 97.12 94 ASN A O 1
ATOM 696 N N . ALA A 1 95 ? -10.027 5.851 -1.966 1.00 98.25 95 ALA A N 1
ATOM 697 C CA . ALA A 1 95 ? -8.721 5.742 -1.340 1.00 98.25 95 ALA A CA 1
ATOM 698 C C . ALA A 1 95 ? -8.585 6.806 -0.248 1.00 98.25 95 ALA A C 1
ATOM 700 O O . ALA A 1 95 ? -9.118 7.906 -0.376 1.00 98.25 95 ALA A O 1
ATOM 701 N N . GLN A 1 96 ? -7.874 6.492 0.831 1.00 98.44 96 GLN A N 1
ATOM 702 C CA . GLN A 1 96 ? -7.677 7.422 1.943 1.00 98.44 96 GLN A CA 1
ATOM 703 C C . GLN A 1 96 ? -6.226 7.404 2.424 1.00 98.44 96 GLN A C 1
ATOM 705 O O . GLN A 1 96 ? -5.507 6.418 2.253 1.00 98.44 96 GLN A O 1
ATOM 710 N N . VAL A 1 97 ? -5.790 8.506 3.035 1.00 98.12 97 VAL A N 1
ATOM 711 C CA . VAL A 1 97 ? -4.496 8.589 3.723 1.00 98.12 97 VAL A CA 1
ATOM 712 C C . VAL A 1 97 ? -4.679 8.371 5.222 1.00 98.12 97 VAL A C 1
ATOM 714 O O . VAL A 1 97 ? -5.694 8.760 5.792 1.00 98.12 97 VAL A O 1
ATOM 717 N N . TYR A 1 98 ? -3.671 7.806 5.877 1.00 97.81 98 TYR A N 1
ATOM 718 C CA . TYR A 1 98 ? -3.586 7.683 7.326 1.00 97.81 98 TYR A CA 1
ATOM 719 C C . TYR A 1 98 ? -2.169 8.023 7.789 1.00 97.81 98 TYR A C 1
ATOM 721 O O . TYR A 1 98 ? -1.221 7.250 7.636 1.00 97.81 98 TYR A O 1
ATOM 729 N N . ASN A 1 99 ? -2.013 9.234 8.316 1.00 96.12 99 ASN A N 1
ATOM 730 C CA . ASN A 1 99 ? -0.734 9.772 8.763 1.00 96.12 99 ASN A CA 1
ATOM 731 C C . ASN A 1 99 ? -0.935 10.803 9.881 1.00 96.12 99 ASN A C 1
ATOM 733 O O . ASN A 1 99 ? -2.059 11.185 10.204 1.00 96.12 99 ASN A O 1
ATOM 737 N N . SER A 1 100 ? 0.170 11.281 10.446 1.00 91.94 100 SER A N 1
ATOM 738 C CA . SER A 1 1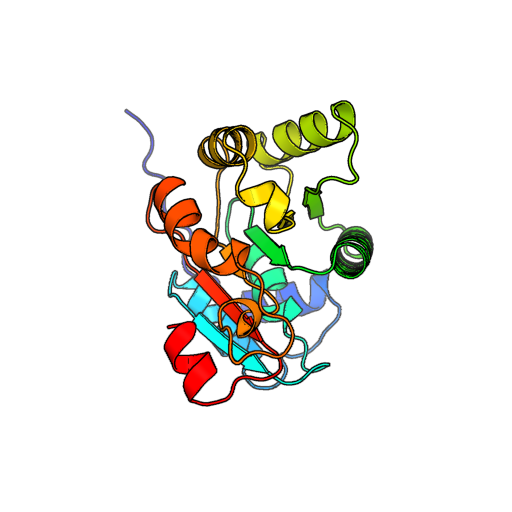00 ? 0.196 12.237 11.558 1.00 91.94 100 SER A CA 1
ATOM 739 C C . SER A 1 100 ? -0.374 13.631 11.251 1.00 91.94 100 SER A C 1
ATOM 741 O O . SER A 1 100 ? -0.617 14.384 12.190 1.00 91.94 100 SER A O 1
ATOM 743 N N . THR A 1 101 ? -0.622 13.981 9.983 1.00 94.25 101 THR A N 1
ATOM 744 C CA . THR A 1 101 ? -1.204 15.287 9.611 1.00 94.25 101 THR A CA 1
ATOM 745 C C . THR A 1 101 ? -2.719 15.353 9.800 1.00 94.25 101 THR A C 1
ATOM 747 O O . THR A 1 101 ? -3.283 16.443 9.768 1.00 94.25 101 THR A O 1
ATOM 750 N N . LEU A 1 102 ? -3.376 14.207 10.004 1.00 96.06 102 LEU A N 1
ATOM 751 C CA . LEU A 1 102 ? -4.809 14.141 10.268 1.00 96.06 102 LEU A CA 1
ATOM 752 C C . LEU A 1 102 ? -5.134 14.515 11.715 1.00 96.06 102 LEU A C 1
ATOM 754 O O . LEU A 1 102 ? -4.459 14.105 12.661 1.00 96.06 102 LEU A O 1
ATOM 758 N N . THR A 1 103 ? -6.245 15.220 11.895 1.00 97.50 103 THR A N 1
ATOM 759 C CA . THR A 1 103 ? -6.866 15.402 13.206 1.00 97.50 103 THR A CA 1
ATOM 760 C C . THR A 1 103 ? -7.402 14.071 13.743 1.00 97.50 103 THR A C 1
ATOM 762 O O . THR A 1 103 ? -7.671 13.127 12.998 1.00 97.50 103 THR A O 1
ATOM 765 N N . LYS A 1 104 ? -7.639 13.993 15.059 1.00 95.44 104 LYS A N 1
ATOM 766 C CA . LYS A 1 104 ? -8.236 12.798 15.688 1.00 95.44 104 LYS A CA 1
ATOM 767 C C . LYS A 1 104 ? -9.589 12.427 15.071 1.00 95.44 104 LYS A C 1
ATOM 769 O O . LYS A 1 104 ? -9.877 11.248 14.889 1.00 95.44 104 LYS A O 1
ATOM 774 N N . THR A 1 105 ? -10.409 13.423 14.737 1.00 97.94 105 THR A N 1
ATOM 775 C CA . THR A 1 105 ? -11.720 13.215 14.110 1.00 97.94 105 THR A CA 1
ATOM 776 C C . THR A 1 105 ? -11.579 12.594 12.723 1.00 97.94 105 THR A C 1
ATOM 778 O O . THR A 1 105 ? -12.271 11.626 12.415 1.00 97.94 105 THR A O 1
ATOM 781 N N . GLU A 1 106 ? -10.650 13.096 11.908 1.00 97.88 106 GLU A N 1
ATOM 782 C CA . GLU A 1 106 ? -10.370 12.537 10.582 1.00 97.88 106 GLU A CA 1
ATOM 783 C C . GLU A 1 106 ? -9.801 11.122 10.679 1.00 97.88 106 GLU A C 1
ATOM 785 O O . GLU A 1 106 ? -10.292 10.233 9.990 1.00 97.88 106 GLU A O 1
ATOM 790 N N . MET A 1 107 ? -8.844 10.878 11.583 1.00 97.12 107 MET A N 1
ATOM 791 C CA . MET A 1 107 ? -8.318 9.532 11.834 1.00 97.12 107 MET A CA 1
ATOM 792 C C . MET A 1 107 ? -9.428 8.549 12.211 1.00 97.12 107 MET A C 1
ATOM 794 O O . MET A 1 107 ? -9.478 7.445 11.678 1.00 97.12 107 MET A O 1
ATOM 798 N N . ASN A 1 108 ? -10.340 8.939 13.105 1.00 97.44 108 ASN A N 1
ATOM 799 C CA . ASN A 1 108 ? -11.450 8.081 13.519 1.00 97.44 108 ASN A CA 1
ATOM 800 C C . ASN A 1 108 ? -12.425 7.792 12.372 1.00 97.44 108 ASN A C 1
ATOM 802 O O . ASN A 1 108 ? -12.931 6.673 12.282 1.00 97.44 108 ASN A O 1
ATOM 806 N N . ARG A 1 109 ? -12.662 8.764 11.480 1.00 98.25 109 ARG A N 1
ATOM 807 C CA . ARG A 1 109 ? -13.446 8.542 10.258 1.00 98.25 109 ARG A CA 1
ATOM 808 C C . ARG A 1 109 ? -12.763 7.520 9.351 1.00 98.25 109 ARG A C 1
ATOM 810 O O . ARG A 1 109 ? -13.391 6.527 9.012 1.00 98.25 109 ARG A O 1
ATOM 817 N N . VAL A 1 110 ? -11.471 7.704 9.062 1.00 98.31 110 VAL A N 1
ATOM 818 C CA . VAL A 1 110 ? -10.692 6.769 8.230 1.00 98.31 110 VAL A CA 1
ATOM 819 C C . VAL A 1 110 ? -10.761 5.349 8.796 1.00 98.31 110 VAL A C 1
ATOM 821 O O . VAL A 1 110 ? -11.072 4.406 8.076 1.00 98.31 110 VAL A O 1
ATOM 824 N N . LYS A 1 111 ? -10.543 5.184 10.108 1.00 98.25 111 LYS A N 1
ATOM 825 C CA . LYS A 1 111 ? -10.646 3.874 10.771 1.00 98.25 111 LYS A CA 1
ATOM 826 C C . LYS A 1 111 ? -12.021 3.240 10.583 1.00 98.25 111 LYS A C 1
ATOM 828 O O . LYS A 1 111 ? -12.106 2.050 10.295 1.00 98.25 111 LYS A O 1
ATOM 833 N N . LYS A 1 112 ? -13.091 4.022 10.761 1.00 98.31 112 LYS A N 1
ATOM 834 C CA . LYS A 1 112 ? -14.467 3.545 10.601 1.00 98.31 112 LYS A CA 1
ATOM 835 C C . LYS A 1 112 ? -14.721 3.073 9.169 1.00 98.31 112 LYS A C 1
ATOM 837 O O . LYS A 1 112 ? -15.245 1.978 8.998 1.00 98.31 112 LYS A O 1
ATOM 842 N N . ASP A 1 113 ? -14.319 3.861 8.177 1.00 98.38 113 ASP A N 1
ATOM 843 C CA . ASP A 1 113 ? -14.534 3.554 6.760 1.00 98.38 113 ASP A CA 1
ATOM 844 C C . ASP A 1 113 ? -13.747 2.301 6.332 1.00 98.38 113 ASP A C 1
ATOM 846 O O . ASP A 1 113 ? -14.265 1.451 5.608 1.00 98.38 113 ASP A O 1
ATOM 850 N N . VAL A 1 114 ? -12.514 2.141 6.829 1.00 98.50 114 VAL A N 1
ATOM 851 C CA . VAL A 1 114 ? -11.681 0.951 6.579 1.00 98.50 114 VAL A CA 1
ATOM 852 C C . VAL A 1 114 ? -12.294 -0.299 7.217 1.00 98.50 114 VAL A C 1
ATOM 854 O O . VAL A 1 114 ? -12.393 -1.333 6.562 1.00 98.50 114 VAL A O 1
ATOM 857 N N . ILE A 1 115 ? -12.754 -0.216 8.470 1.00 98.06 115 ILE A N 1
ATOM 858 C CA . ILE A 1 115 ? -13.421 -1.341 9.150 1.00 98.06 115 ILE A CA 1
ATOM 859 C C . ILE A 1 115 ? -14.735 -1.711 8.448 1.00 98.06 115 ILE A C 1
ATOM 861 O O . ILE A 1 115 ? -15.072 -2.888 8.362 1.00 98.06 115 ILE A O 1
ATOM 865 N N . ALA A 1 116 ? -15.463 -0.722 7.927 1.00 97.88 116 ALA A N 1
ATOM 866 C CA . ALA A 1 116 ? -16.692 -0.940 7.171 1.00 97.88 116 ALA A CA 1
ATOM 867 C C . ALA A 1 116 ? -16.455 -1.553 5.775 1.00 97.88 116 ALA A C 1
ATOM 869 O O . ALA A 1 116 ? -17.412 -1.988 5.144 1.00 97.88 116 ALA A O 1
ATOM 870 N N . GLY A 1 117 ? -15.205 -1.623 5.299 1.00 97.31 117 GLY A N 1
ATOM 871 C CA . GLY A 1 117 ? -14.868 -2.154 3.975 1.00 97.31 117 GLY A CA 1
ATOM 872 C C . GLY A 1 117 ? -15.091 -1.168 2.824 1.00 97.31 117 GLY A C 1
ATOM 873 O O . GLY A 1 117 ? -15.041 -1.565 1.661 1.00 97.31 117 GLY A O 1
ATOM 874 N N . GLU A 1 118 ? -15.300 0.115 3.128 1.00 97.62 118 GLU A N 1
ATOM 875 C CA . GLU A 1 118 ? -15.582 1.162 2.137 1.00 97.62 118 GLU A CA 1
ATOM 876 C C . GLU A 1 118 ? -14.314 1.640 1.415 1.00 97.62 118 GLU A C 1
ATOM 878 O O . GLU A 1 118 ? -14.376 2.165 0.302 1.00 97.62 118 GLU A O 1
ATOM 883 N N . VAL A 1 119 ? -13.146 1.470 2.041 1.00 98.31 119 VAL A N 1
ATOM 884 C CA . VAL A 1 119 ? -11.855 1.944 1.526 1.00 98.31 119 VAL A CA 1
ATOM 885 C C . VAL A 1 119 ? -11.148 0.836 0.752 1.00 98.31 119 VAL A C 1
ATOM 887 O O . VAL A 1 119 ? -10.837 -0.222 1.295 1.00 98.31 119 VAL A O 1
ATOM 890 N N . ARG A 1 120 ? -10.827 1.097 -0.517 1.00 97.69 120 ARG A N 1
ATOM 891 C CA . ARG A 1 120 ? -10.098 0.160 -1.388 1.00 97.69 120 ARG A CA 1
ATOM 892 C C . ARG A 1 120 ? -8.590 0.243 -1.195 1.00 97.69 120 ARG A C 1
ATOM 894 O O . ARG A 1 120 ? -7.916 -0.783 -1.201 1.00 97.69 120 ARG A O 1
ATOM 901 N N . LEU A 1 121 ? -8.071 1.455 -0.997 1.00 98.31 121 LEU A N 1
ATOM 902 C CA . LEU A 1 121 ? -6.654 1.705 -0.743 1.00 98.31 121 LEU A CA 1
ATOM 903 C C . LEU A 1 121 ? -6.470 2.614 0.467 1.00 98.31 121 LEU A C 1
ATOM 905 O O . LEU A 1 121 ? -6.987 3.729 0.498 1.00 98.31 121 LEU A O 1
ATOM 909 N N . LEU A 1 122 ? -5.679 2.156 1.431 1.00 98.62 122 LEU A N 1
ATOM 910 C CA . LEU A 1 122 ? -5.263 2.947 2.579 1.00 98.62 122 LEU A CA 1
ATOM 911 C C . LEU A 1 122 ? -3.768 3.244 2.476 1.00 98.62 122 LEU A C 1
ATOM 913 O O . LEU A 1 122 ? -2.935 2.366 2.694 1.00 98.62 122 LEU A O 1
ATOM 917 N N . TYR A 1 123 ? -3.424 4.491 2.177 1.00 98.50 123 TYR A N 1
ATOM 918 C CA . TYR A 1 123 ? -2.044 4.956 2.189 1.00 98.50 123 TYR A CA 1
ATOM 919 C C . TYR A 1 123 ? -1.627 5.279 3.624 1.00 98.50 123 TYR A C 1
ATOM 921 O O . TYR A 1 123 ? -2.172 6.199 4.231 1.00 98.50 123 TYR A O 1
ATOM 929 N N . VAL A 1 124 ? -0.636 4.571 4.164 1.00 97.81 124 VAL A N 1
ATOM 930 C CA . VAL A 1 124 ? -0.178 4.708 5.553 1.00 97.81 124 VAL A CA 1
ATOM 931 C C . VAL A 1 124 ? 1.267 5.190 5.600 1.00 97.81 124 VAL A C 1
ATOM 933 O O . VAL A 1 124 ? 2.142 4.645 4.929 1.00 97.81 124 VAL A O 1
ATOM 936 N N . ALA A 1 125 ? 1.529 6.203 6.422 1.00 95.81 125 ALA A N 1
ATOM 937 C CA . ALA A 1 125 ? 2.895 6.645 6.675 1.00 95.81 125 ALA A CA 1
ATOM 938 C C . ALA A 1 125 ? 3.585 5.696 7.689 1.00 95.81 125 ALA A C 1
ATOM 940 O O . ALA A 1 125 ? 2.939 5.301 8.670 1.00 95.81 125 ALA A O 1
ATOM 941 N N . PRO A 1 126 ? 4.862 5.310 7.497 1.00 93.44 126 PRO A N 1
ATOM 942 C CA . PRO A 1 126 ? 5.550 4.316 8.329 1.00 93.44 126 PRO A CA 1
ATOM 943 C C . PRO A 1 126 ? 5.506 4.622 9.832 1.00 93.44 126 PRO A C 1
ATOM 945 O O . PRO A 1 126 ? 5.263 3.735 10.648 1.00 93.44 126 PRO A O 1
ATOM 948 N N . GLU A 1 127 ? 5.660 5.888 10.217 1.00 92.88 127 GLU A N 1
ATOM 949 C CA . GLU A 1 127 ? 5.617 6.329 11.613 1.00 92.88 127 GLU A CA 1
ATOM 950 C C . GLU A 1 127 ? 4.216 6.219 12.232 1.00 92.88 127 GLU A C 1
ATOM 952 O O . GLU A 1 127 ? 4.062 6.133 13.449 1.00 92.88 127 GLU A O 1
ATOM 957 N N . SER A 1 128 ? 3.173 6.208 11.401 1.00 94.62 128 SER A N 1
ATOM 958 C CA . SER A 1 128 ? 1.791 6.013 11.844 1.00 94.62 128 SER A CA 1
ATOM 959 C C . SER A 1 128 ? 1.416 4.535 11.943 1.00 94.62 128 SER A C 1
ATOM 961 O O . SER A 1 128 ? 0.598 4.183 12.794 1.00 94.62 128 SER A O 1
ATOM 963 N N . LEU A 1 129 ? 2.040 3.671 11.134 1.00 94.31 129 LEU A N 1
ATOM 964 C CA . LEU A 1 129 ? 1.836 2.219 11.154 1.00 94.31 129 LEU A CA 1
ATOM 965 C C . LEU A 1 129 ? 2.316 1.572 12.463 1.00 94.31 129 LEU A C 1
ATOM 967 O O . LEU A 1 129 ? 1.703 0.625 12.939 1.00 94.31 129 LEU A O 1
ATOM 971 N N . THR A 1 130 ? 3.391 2.095 13.059 1.00 91.06 130 THR A N 1
ATOM 972 C CA . THR A 1 130 ? 4.022 1.518 14.264 1.00 91.06 130 THR A CA 1
ATOM 973 C C . THR A 1 130 ? 3.224 1.721 15.556 1.00 91.06 130 THR A C 1
ATOM 975 O O . THR A 1 130 ? 3.578 1.153 16.587 1.00 91.06 130 THR A O 1
ATOM 978 N N . LYS A 1 131 ? 2.153 2.522 15.528 1.00 92.81 131 LYS A N 1
ATOM 979 C CA . LYS A 1 131 ? 1.329 2.819 16.706 1.00 92.81 131 LYS A CA 1
ATOM 980 C C . LYS A 1 131 ? 0.396 1.649 17.021 1.00 92.81 131 LYS A C 1
ATOM 982 O O . LYS A 1 131 ? -0.306 1.169 16.136 1.00 92.81 131 LYS A O 1
ATOM 987 N N . GLU A 1 132 ? 0.303 1.264 18.291 1.00 92.06 132 GLU A N 1
ATOM 988 C CA . GLU A 1 132 ? -0.546 0.148 18.745 1.00 92.06 132 GLU A CA 1
ATOM 989 C C . GLU A 1 132 ? -2.017 0.307 18.338 1.00 92.06 132 GLU A C 1
ATOM 991 O O . GLU A 1 132 ? -2.634 -0.628 17.840 1.00 92.06 132 GLU A O 1
ATOM 996 N N . ASP A 1 133 ? -2.561 1.517 18.469 1.00 93.12 133 ASP A N 1
ATOM 997 C CA . ASP A 1 133 ? -3.929 1.850 18.057 1.00 93.12 133 ASP A CA 1
ATOM 998 C C . ASP A 1 133 ? -4.146 1.671 16.540 1.00 93.12 133 ASP A C 1
ATOM 1000 O O . ASP A 1 133 ? -5.226 1.261 16.115 1.00 93.12 133 ASP A O 1
ATOM 1004 N N . THR A 1 134 ? -3.111 1.892 15.717 1.00 94.56 134 THR A N 1
ATOM 1005 C CA . THR A 1 134 ? -3.153 1.600 14.275 1.00 94.56 134 THR A CA 1
ATOM 1006 C C . THR A 1 134 ? -3.256 0.099 14.025 1.00 94.56 134 THR A C 1
ATOM 1008 O O . THR A 1 134 ? -4.142 -0.354 13.304 1.00 94.56 134 THR A O 1
ATOM 1011 N N . ILE A 1 135 ? -2.392 -0.686 14.668 1.00 93.94 135 ILE A N 1
ATOM 1012 C CA . ILE A 1 135 ? -2.378 -2.151 14.548 1.00 93.94 135 ILE A CA 1
ATOM 1013 C C . ILE A 1 135 ? -3.728 -2.732 14.993 1.00 93.94 135 ILE A C 1
ATOM 1015 O O . ILE A 1 135 ? -4.327 -3.535 14.279 1.00 93.94 135 ILE A O 1
ATOM 1019 N N . ALA A 1 136 ? -4.252 -2.262 16.127 1.00 94.44 136 ALA A N 1
ATOM 1020 C CA . ALA A 1 136 ? -5.492 -2.753 16.716 1.00 94.44 136 ALA A CA 1
ATOM 1021 C C . ALA A 1 136 ? -6.732 -2.524 15.836 1.00 94.44 136 ALA A C 1
ATOM 1023 O O . ALA A 1 136 ? -7.670 -3.321 15.889 1.00 94.44 136 ALA A O 1
ATOM 1024 N N . PHE A 1 137 ? -6.787 -1.445 15.044 1.00 95.38 137 PHE A N 1
ATOM 1025 C CA . PHE A 1 137 ? -7.900 -1.256 14.107 1.00 95.38 137 PHE A CA 1
ATOM 1026 C C . PHE A 1 137 ? -7.681 -2.018 12.797 1.00 95.38 137 PHE A C 1
ATOM 1028 O O . PHE A 1 137 ? -8.649 -2.539 12.249 1.00 95.38 137 PHE A O 1
ATOM 1035 N N . LEU A 1 138 ? -6.439 -2.126 12.312 1.00 96.44 138 LEU A N 1
ATOM 1036 C CA . LEU A 1 138 ? -6.136 -2.895 11.102 1.00 96.44 138 LEU A CA 1
ATOM 1037 C C . LEU A 1 138 ? -6.448 -4.386 11.286 1.00 96.44 138 LEU A C 1
ATOM 1039 O O . LEU A 1 138 ? -6.968 -5.003 10.366 1.00 96.44 138 LEU A O 1
ATOM 1043 N N . GLN A 1 139 ? -6.254 -4.933 12.490 1.00 95.50 139 GLN A N 1
ATOM 1044 C CA . GLN A 1 139 ? -6.694 -6.289 12.859 1.00 95.50 139 GLN A CA 1
ATOM 1045 C C . GLN A 1 139 ? -8.218 -6.498 12.772 1.00 95.50 139 GLN A C 1
ATOM 1047 O O . GLN A 1 139 ? -8.684 -7.632 12.696 1.00 95.50 139 GLN A O 1
ATOM 1052 N N . LYS A 1 140 ? -9.014 -5.421 12.813 1.00 95.88 140 LYS A N 1
ATOM 1053 C CA . LYS A 1 140 ? -10.481 -5.472 12.673 1.00 95.88 140 LYS A CA 1
ATOM 1054 C C . LYS A 1 140 ? -10.938 -5.288 11.227 1.00 95.88 140 LYS A C 1
ATOM 1056 O O . LYS A 1 140 ? -12.122 -5.460 10.949 1.00 95.88 140 LYS A O 1
ATOM 1061 N N . ALA A 1 141 ? -10.037 -4.891 10.334 1.00 96.31 141 ALA A N 1
ATOM 1062 C CA . ALA A 1 141 ? -10.332 -4.643 8.935 1.00 96.31 141 ALA A CA 1
ATOM 1063 C C . ALA A 1 141 ? -10.047 -5.887 8.084 1.00 96.31 141 ALA A C 1
ATOM 1065 O O . ALA A 1 141 ? -9.179 -6.698 8.400 1.00 96.31 141 ALA A O 1
ATOM 1066 N N . SER A 1 142 ? -10.758 -6.022 6.964 1.00 96.00 142 SER A N 1
ATOM 1067 C CA . SER A 1 142 ? -10.436 -7.038 5.962 1.00 96.00 142 SER A CA 1
ATOM 1068 C C . SER A 1 142 ? -9.302 -6.524 5.077 1.00 96.00 142 SER A C 1
ATOM 1070 O O . SER A 1 142 ? -9.519 -5.657 4.231 1.00 96.00 142 SER A O 1
ATOM 1072 N N . ILE A 1 143 ? -8.084 -7.023 5.297 1.00 97.06 143 ILE A N 1
ATOM 1073 C CA . ILE A 1 143 ? -6.898 -6.628 4.527 1.00 97.06 143 ILE A CA 1
ATOM 1074 C C . ILE A 1 143 ? -6.671 -7.610 3.377 1.00 97.06 143 ILE A C 1
ATOM 1076 O O . ILE A 1 143 ? -6.589 -8.817 3.589 1.00 97.06 143 ILE A O 1
ATOM 1080 N N . SER A 1 144 ? -6.553 -7.074 2.163 1.00 96.50 144 SER A N 1
ATOM 1081 C CA . SER A 1 144 ? -6.345 -7.851 0.934 1.00 96.50 144 SER A CA 1
ATOM 1082 C C . SER A 1 144 ? -4.875 -8.238 0.742 1.00 96.50 144 SER A C 1
ATOM 1084 O O . SER A 1 144 ? -4.544 -9.408 0.574 1.00 96.50 144 SER A O 1
ATOM 1086 N N . PHE A 1 145 ? -3.988 -7.245 0.778 1.00 97.75 145 PHE A N 1
ATOM 1087 C CA . PHE A 1 145 ? -2.535 -7.363 0.695 1.00 97.75 145 PHE A CA 1
ATOM 1088 C C . PHE A 1 145 ? -1.891 -6.057 1.187 1.00 97.75 145 PHE A C 1
ATOM 1090 O O . PHE A 1 145 ? -2.577 -5.049 1.408 1.00 97.75 145 PHE A O 1
ATOM 1097 N N . VAL A 1 146 ? -0.566 -6.059 1.336 1.00 98.06 146 VAL A N 1
ATOM 1098 C CA . VAL A 1 146 ? 0.203 -4.857 1.683 1.00 98.06 146 VAL A CA 1
ATOM 1099 C C . VAL A 1 146 ? 1.239 -4.550 0.609 1.00 98.06 146 VAL A C 1
ATOM 1101 O O . VAL A 1 146 ? 2.008 -5.417 0.196 1.00 98.06 146 VAL A O 1
ATOM 1104 N N . ALA A 1 147 ? 1.271 -3.295 0.178 1.00 97.81 147 ALA A N 1
ATOM 1105 C CA . ALA A 1 147 ? 2.297 -2.726 -0.673 1.00 97.81 147 ALA A CA 1
ATOM 1106 C C . ALA A 1 147 ? 3.273 -1.880 0.149 1.00 97.81 147 ALA A C 1
ATOM 1108 O O . ALA A 1 147 ? 2.859 -1.032 0.934 1.00 97.81 147 ALA A O 1
ATOM 1109 N N . ILE A 1 148 ? 4.566 -2.093 -0.061 1.00 96.81 148 ILE A N 1
ATOM 1110 C CA . ILE A 1 148 ? 5.664 -1.306 0.495 1.00 96.81 148 ILE A CA 1
ATOM 1111 C C . ILE A 1 148 ? 6.282 -0.548 -0.678 1.00 96.81 148 ILE A C 1
ATOM 1113 O O . ILE A 1 148 ? 6.994 -1.135 -1.494 1.00 96.81 148 ILE A O 1
ATOM 1117 N N . ASP A 1 149 ? 5.955 0.733 -0.794 1.00 94.81 149 ASP A N 1
ATOM 1118 C CA . ASP A 1 149 ? 6.544 1.629 -1.784 1.00 94.81 149 ASP A CA 1
ATOM 1119 C C . ASP A 1 149 ? 7.889 2.159 -1.278 1.00 94.81 149 ASP A C 1
ATOM 1121 O O . ASP A 1 149 ? 8.125 2.220 -0.073 1.00 94.81 149 ASP A O 1
ATOM 1125 N N . GLU A 1 150 ? 8.780 2.517 -2.198 1.00 92.81 150 GLU A N 1
ATOM 1126 C CA . GLU A 1 150 ? 10.164 2.896 -1.885 1.00 92.81 150 GLU A CA 1
ATOM 1127 C C . GLU A 1 150 ? 10.864 1.912 -0.926 1.00 92.81 150 GLU A C 1
ATOM 1129 O O . GLU A 1 150 ? 11.556 2.288 0.017 1.00 92.81 150 GLU A O 1
ATOM 1134 N N . ALA A 1 151 ? 10.723 0.609 -1.193 1.00 92.44 151 ALA A N 1
ATOM 1135 C CA . ALA A 1 151 ? 11.235 -0.467 -0.338 1.00 92.44 151 ALA A CA 1
ATOM 1136 C C . ALA A 1 151 ? 12.752 -0.395 -0.067 1.00 92.44 151 ALA A C 1
ATOM 1138 O O . ALA A 1 151 ? 13.240 -0.984 0.897 1.00 92.44 151 ALA A O 1
ATOM 1139 N N . HIS A 1 152 ? 13.505 0.365 -0.869 1.00 90.94 152 HIS A N 1
ATOM 1140 C CA . HIS A 1 152 ? 14.914 0.648 -0.608 1.00 90.94 152 HIS A CA 1
ATOM 1141 C C . HIS A 1 152 ? 15.158 1.352 0.743 1.00 90.94 152 HIS A C 1
ATOM 1143 O O . HIS A 1 152 ? 16.262 1.239 1.270 1.00 90.94 152 HIS A O 1
ATOM 1149 N N . CYS A 1 153 ? 14.151 2.013 1.333 1.00 88.25 153 CYS A N 1
ATOM 1150 C CA . CYS A 1 153 ? 14.221 2.630 2.663 1.00 88.25 153 CYS A CA 1
ATOM 1151 C C . CYS A 1 153 ? 14.514 1.630 3.801 1.00 88.25 153 CYS A C 1
ATOM 1153 O O . CYS A 1 153 ? 14.912 2.051 4.886 1.00 88.25 153 CYS A O 1
ATOM 1155 N N . ILE A 1 154 ? 14.336 0.317 3.581 1.00 87.44 154 ILE A N 1
ATOM 1156 C CA . ILE A 1 154 ? 14.678 -0.744 4.553 1.00 87.44 154 ILE A CA 1
ATOM 1157 C C . ILE A 1 154 ? 16.193 -0.820 4.803 1.00 87.44 154 ILE A C 1
ATOM 1159 O O . ILE A 1 154 ? 16.632 -1.134 5.915 1.00 87.44 154 ILE A O 1
ATOM 1163 N N . SER A 1 155 ? 16.991 -0.557 3.767 1.00 83.69 155 SER A N 1
ATOM 1164 C CA . SER A 1 155 ? 18.437 -0.755 3.796 1.00 83.69 155 SER A CA 1
ATOM 1165 C C . SER A 1 155 ? 19.154 0.523 4.225 1.00 83.69 155 SER A C 1
ATOM 1167 O O . SER A 1 155 ? 18.928 1.588 3.657 1.00 83.69 155 SER A O 1
ATOM 1169 N N . GLU A 1 156 ? 20.082 0.405 5.178 1.00 78.19 156 GLU A N 1
ATOM 1170 C CA . GLU A 1 156 ? 21.011 1.485 5.574 1.00 78.19 156 GLU A CA 1
ATOM 1171 C C . GLU A 1 156 ? 21.943 1.907 4.434 1.00 78.19 156 GLU A C 1
ATOM 1173 O O . GLU A 1 156 ? 22.523 2.988 4.459 1.00 78.19 156 GLU A O 1
ATOM 1178 N N . TRP A 1 157 ? 22.068 1.052 3.420 1.00 67.88 157 TRP A N 1
ATOM 1179 C CA . TRP A 1 157 ? 22.832 1.304 2.205 1.00 67.88 157 TRP A CA 1
ATOM 1180 C C . TRP A 1 157 ? 21.986 1.975 1.113 1.00 67.88 157 TRP A C 1
ATOM 1182 O O . TRP A 1 157 ? 22.489 2.263 0.026 1.00 67.88 157 TRP A O 1
ATOM 1192 N N . GLY A 1 158 ? 20.694 2.190 1.380 1.00 66.62 158 GLY A N 1
ATOM 1193 C CA . GLY A 1 158 ? 19.798 3.000 0.567 1.00 66.62 158 GLY A CA 1
ATOM 1194 C C . GLY A 1 158 ? 19.985 4.495 0.836 1.00 66.62 158 GLY A C 1
ATOM 1195 O O . GLY A 1 158 ? 20.456 4.908 1.890 1.00 66.62 158 GLY A O 1
ATOM 1196 N N . HIS A 1 159 ? 19.592 5.328 -0.125 1.00 67.69 159 HIS A N 1
ATOM 1197 C CA . HIS A 1 159 ? 19.772 6.783 -0.055 1.00 67.69 159 HIS A CA 1
ATOM 1198 C C . HIS A 1 159 ? 18.740 7.513 0.833 1.00 67.69 159 HIS A C 1
ATOM 1200 O O . HIS A 1 159 ? 18.882 8.713 1.044 1.00 67.69 159 HIS A O 1
ATOM 1206 N N . ASP A 1 160 ? 17.728 6.807 1.354 1.00 81.88 160 ASP A N 1
ATOM 1207 C CA . ASP A 1 160 ? 16.689 7.334 2.260 1.00 81.88 160 ASP A CA 1
ATOM 1208 C C . ASP A 1 160 ? 16.320 6.284 3.326 1.00 81.88 160 ASP A C 1
ATOM 1210 O O . ASP A 1 160 ? 15.174 5.845 3.435 1.00 81.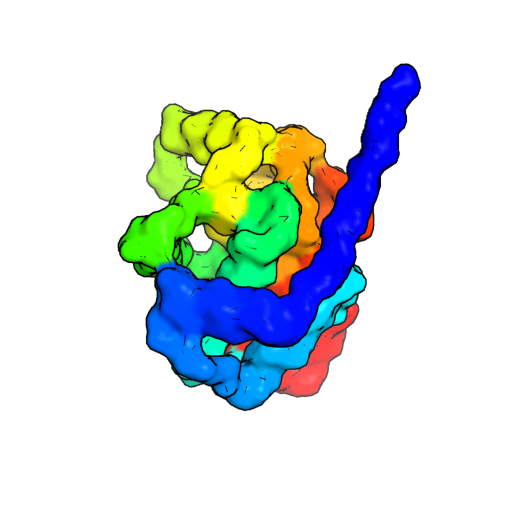88 160 ASP A O 1
ATOM 1214 N N . PHE A 1 161 ? 17.317 5.788 4.067 1.00 83.81 161 PHE A N 1
ATOM 1215 C CA . PHE A 1 161 ? 17.094 4.795 5.121 1.00 83.81 161 PHE A CA 1
ATOM 1216 C C . PHE A 1 161 ? 16.108 5.300 6.186 1.00 83.81 161 PHE A C 1
ATOM 1218 O O . PHE A 1 161 ? 16.264 6.393 6.733 1.00 83.81 161 PHE A O 1
ATOM 1225 N N . ARG A 1 162 ? 15.122 4.461 6.528 1.00 86.62 162 ARG A N 1
ATOM 1226 C CA . ARG A 1 162 ? 14.107 4.738 7.553 1.00 86.62 162 ARG A CA 1
ATOM 1227 C C . ARG A 1 162 ? 13.982 3.553 8.512 1.00 86.62 162 ARG A C 1
ATOM 1229 O O . ARG A 1 162 ? 13.479 2.502 8.108 1.00 86.62 162 ARG A O 1
ATOM 1236 N N . PRO A 1 163 ? 14.383 3.687 9.789 1.00 86.50 163 PRO A N 1
ATOM 1237 C CA . PRO A 1 163 ? 14.311 2.601 10.770 1.00 86.50 163 PRO A CA 1
ATOM 1238 C C . PRO A 1 163 ? 12.920 1.965 10.914 1.00 86.50 163 PRO A C 1
ATOM 1240 O O . PRO A 1 163 ? 12.806 0.778 11.219 1.00 86.50 163 PRO A O 1
ATOM 1243 N N . GLU A 1 164 ? 11.853 2.732 10.680 1.00 89.88 164 GLU A N 1
ATOM 1244 C CA . GLU A 1 164 ? 10.464 2.272 10.728 1.00 89.88 164 GLU A CA 1
ATOM 1245 C C . GLU A 1 164 ? 10.184 1.168 9.701 1.00 89.88 164 GLU A C 1
ATOM 1247 O O . GLU A 1 164 ? 9.401 0.261 9.987 1.00 89.88 164 GLU A O 1
ATOM 1252 N N . TYR A 1 165 ? 10.856 1.188 8.543 1.00 92.19 165 TYR A N 1
ATOM 1253 C CA . TYR A 1 165 ? 10.641 0.204 7.482 1.00 92.19 165 TYR A CA 1
ATOM 1254 C C . TYR A 1 165 ? 11.033 -1.217 7.902 1.00 92.19 165 TYR A C 1
ATOM 1256 O O . TYR A 1 165 ? 10.359 -2.177 7.534 1.00 92.19 165 TYR A O 1
ATOM 1264 N N . ARG A 1 166 ? 12.054 -1.368 8.755 1.00 89.44 166 ARG A N 1
ATOM 1265 C CA . ARG A 1 166 ? 12.463 -2.680 9.292 1.00 89.44 166 ARG A CA 1
ATOM 1266 C C . ARG A 1 166 ? 11.401 -3.324 10.181 1.00 89.44 166 ARG A C 1
ATOM 1268 O O . ARG A 1 166 ? 11.382 -4.540 10.339 1.00 89.44 166 ARG A O 1
ATOM 1275 N N . LYS A 1 167 ? 10.508 -2.520 10.764 1.00 90.88 167 LYS A N 1
ATOM 1276 C CA . LYS A 1 167 ? 9.431 -3.004 11.640 1.00 90.88 167 LYS A CA 1
ATOM 1277 C C . LYS A 1 167 ? 8.197 -3.451 10.859 1.00 90.88 167 LYS A C 1
ATOM 1279 O O . LYS A 1 167 ? 7.363 -4.155 11.423 1.00 90.88 167 LYS A O 1
ATOM 1284 N N . ILE A 1 168 ? 8.083 -3.070 9.581 1.00 92.62 168 ILE A N 1
ATOM 1285 C CA . ILE A 1 168 ? 6.897 -3.327 8.754 1.00 92.62 168 ILE A CA 1
ATOM 1286 C C . ILE A 1 168 ? 6.553 -4.814 8.739 1.00 92.62 168 ILE A C 1
ATOM 1288 O O . ILE A 1 168 ? 5.400 -5.161 8.980 1.00 92.62 168 ILE A O 1
ATOM 1292 N N . ARG A 1 169 ? 7.536 -5.697 8.514 1.00 90.62 169 ARG A N 1
ATOM 1293 C CA . ARG A 1 169 ? 7.253 -7.132 8.398 1.00 90.62 169 ARG A CA 1
ATOM 1294 C C . ARG A 1 169 ? 6.626 -7.704 9.669 1.00 90.62 169 ARG A C 1
ATOM 1296 O O . ARG A 1 169 ? 5.561 -8.304 9.590 1.00 90.62 169 ARG A O 1
ATOM 1303 N N . GLY A 1 170 ? 7.223 -7.431 10.830 1.00 91.62 170 GLY A N 1
ATOM 1304 C CA . GLY A 1 170 ? 6.684 -7.889 12.112 1.00 91.62 170 GLY A CA 1
ATOM 1305 C C . GLY A 1 170 ? 5.301 -7.308 12.425 1.00 91.62 170 GLY A C 1
ATOM 1306 O O . GLY A 1 170 ? 4.462 -7.995 12.995 1.00 91.62 170 GLY A O 1
ATOM 1307 N N . ILE A 1 171 ? 5.025 -6.066 12.013 1.00 92.50 171 ILE A N 1
ATOM 1308 C CA . ILE A 1 171 ? 3.688 -5.472 12.161 1.00 92.50 171 ILE A CA 1
ATOM 1309 C C . ILE A 1 171 ? 2.665 -6.210 11.295 1.00 92.50 171 ILE A C 1
ATOM 1311 O O . ILE A 1 171 ? 1.577 -6.509 11.776 1.00 92.50 171 ILE A O 1
ATOM 1315 N N . ILE A 1 172 ? 3.006 -6.514 10.043 1.00 92.88 172 ILE A N 1
ATOM 1316 C CA . ILE A 1 172 ? 2.109 -7.217 9.118 1.00 92.88 172 ILE A CA 1
ATOM 1317 C C . ILE A 1 172 ? 1.839 -8.641 9.601 1.00 92.88 172 ILE A C 1
ATOM 1319 O O . ILE A 1 172 ? 0.688 -9.067 9.593 1.00 92.88 172 ILE A O 1
ATOM 1323 N N . ASP A 1 173 ? 2.862 -9.340 10.095 1.00 91.19 173 ASP A N 1
ATOM 1324 C CA . ASP A 1 173 ? 2.701 -10.675 10.677 1.00 91.19 173 ASP A CA 1
ATOM 1325 C C . ASP A 1 173 ? 1.740 -10.644 11.896 1.00 91.19 173 ASP A C 1
ATOM 1327 O O . ASP A 1 173 ? 0.979 -11.587 12.115 1.00 91.19 173 ASP A O 1
ATOM 1331 N N . ASN A 1 174 ? 1.687 -9.525 12.636 1.00 90.56 174 ASN A N 1
ATOM 1332 C CA . ASN A 1 174 ? 0.753 -9.313 13.751 1.00 90.56 174 ASN A CA 1
ATOM 1333 C C . ASN A 1 174 ? -0.684 -8.958 13.325 1.00 90.56 174 ASN A C 1
ATOM 1335 O O . ASN A 1 174 ? -1.585 -9.000 14.167 1.00 90.56 174 ASN A O 1
ATOM 1339 N N . LEU A 1 175 ? -0.935 -8.598 12.061 1.00 90.00 175 LEU A N 1
ATOM 1340 C CA . LEU A 1 175 ? -2.299 -8.340 11.569 1.00 90.00 175 LEU A CA 1
ATOM 1341 C C . LEU A 1 175 ? -3.115 -9.634 11.418 1.00 90.00 175 LEU A C 1
ATOM 1343 O O . LEU A 1 175 ? -4.343 -9.580 11.398 1.00 90.00 175 LEU A O 1
ATOM 1347 N N . GLY A 1 176 ? -2.439 -10.786 11.395 1.00 78.62 176 GLY A N 1
ATOM 1348 C CA . GLY A 1 176 ? -3.050 -12.108 11.329 1.00 78.62 176 GLY A CA 1
ATOM 1349 C C . GLY A 1 176 ? -3.263 -12.614 9.901 1.00 78.62 176 GLY A C 1
ATOM 1350 O O . GLY A 1 176 ? -3.426 -11.853 8.950 1.00 78.62 176 GLY A O 1
ATOM 1351 N N . GLY A 1 177 ? -3.275 -13.943 9.755 1.00 79.88 177 GLY A N 1
ATOM 1352 C CA . GLY A 1 177 ? -3.394 -14.608 8.457 1.00 79.88 177 GLY A CA 1
ATOM 1353 C C . GLY A 1 177 ? -2.142 -14.476 7.581 1.00 79.88 177 GLY A C 1
ATOM 1354 O O . GLY A 1 177 ? -1.138 -13.876 7.957 1.00 79.88 177 GLY A O 1
ATOM 1355 N N . LYS A 1 178 ? -2.187 -15.078 6.389 1.00 87.75 178 LYS A N 1
ATOM 1356 C CA . LYS A 1 178 ? -1.127 -14.944 5.384 1.00 87.75 178 LYS A CA 1
ATOM 1357 C C . LYS A 1 178 ? -1.495 -13.804 4.434 1.00 87.75 178 LYS A C 1
ATOM 1359 O O . LYS A 1 178 ? -2.195 -14.037 3.453 1.00 87.75 178 LYS A O 1
ATOM 1364 N N . ILE A 1 179 ? -1.042 -12.590 4.744 1.00 94.19 179 ILE A N 1
ATOM 1365 C CA . ILE A 1 179 ? -1.281 -11.400 3.916 1.00 94.19 179 ILE A CA 1
ATOM 1366 C C . ILE A 1 179 ? -0.174 -11.293 2.851 1.00 94.19 179 ILE A C 1
ATOM 1368 O O . ILE A 1 179 ? 1.002 -11.221 3.220 1.00 94.19 179 ILE A O 1
ATOM 1372 N N . PRO A 1 1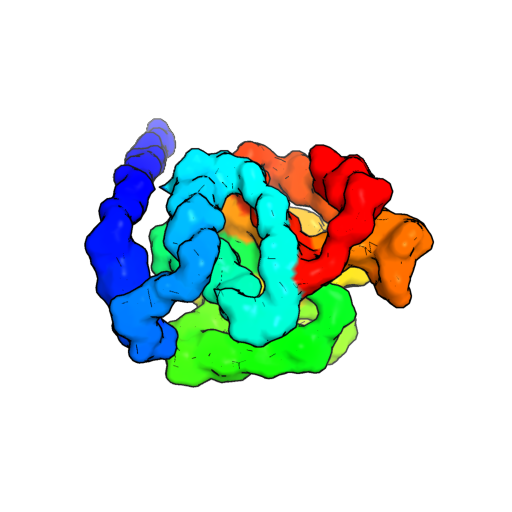80 ? -0.501 -11.289 1.545 1.00 95.25 180 PRO A N 1
ATOM 1373 C CA . PRO A 1 180 ? 0.492 -11.125 0.488 1.00 95.25 180 PRO A CA 1
ATOM 1374 C C . PRO A 1 180 ? 1.202 -9.771 0.567 1.00 95.25 180 PRO A C 1
ATOM 1376 O O . PRO A 1 180 ? 0.597 -8.752 0.913 1.00 95.25 180 PRO A O 1
ATOM 1379 N N . LEU A 1 181 ? 2.485 -9.759 0.203 1.00 95.88 181 LEU A N 1
ATOM 1380 C CA . LEU A 1 181 ? 3.327 -8.566 0.213 1.00 95.88 181 LEU A CA 1
ATOM 1381 C C . LEU A 1 181 ? 3.832 -8.217 -1.179 1.00 95.88 181 LEU A C 1
ATOM 1383 O O . LEU A 1 181 ? 4.391 -9.068 -1.868 1.00 95.88 181 LEU A O 1
ATOM 1387 N N . ILE A 1 182 ? 3.727 -6.945 -1.552 1.00 96.88 182 ILE A N 1
ATOM 1388 C CA . ILE A 1 182 ? 4.447 -6.388 -2.694 1.00 96.88 182 ILE A CA 1
ATOM 1389 C C . ILE A 1 182 ? 5.423 -5.315 -2.222 1.00 96.88 182 ILE A C 1
ATOM 1391 O O . ILE A 1 182 ? 5.014 -4.325 -1.632 1.00 96.88 182 ILE A O 1
ATOM 1395 N N . ALA A 1 183 ? 6.713 -5.490 -2.486 1.00 96.38 183 ALA A N 1
ATOM 1396 C CA . ALA A 1 183 ? 7.731 -4.478 -2.219 1.00 96.38 183 ALA A CA 1
ATOM 1397 C C . ALA A 1 183 ? 8.197 -3.874 -3.546 1.00 96.38 183 ALA A C 1
ATOM 1399 O O . ALA A 1 183 ? 8.608 -4.609 -4.444 1.00 96.38 183 ALA A O 1
ATOM 1400 N N . LEU A 1 184 ? 8.114 -2.552 -3.690 1.00 95.31 184 LEU A N 1
ATOM 1401 C CA . LEU A 1 184 ? 8.437 -1.846 -4.927 1.00 95.31 184 LEU A CA 1
ATOM 1402 C C . LEU A 1 184 ? 9.520 -0.799 -4.688 1.00 95.31 184 LEU A C 1
ATOM 1404 O O . LEU A 1 184 ? 9.494 -0.073 -3.702 1.00 95.31 184 LEU A O 1
ATOM 1408 N N . THR A 1 185 ? 10.459 -0.681 -5.622 1.00 93.50 185 THR A N 1
ATOM 1409 C CA . THR A 1 185 ? 11.453 0.399 -5.615 1.00 93.50 185 THR A CA 1
ATOM 1410 C C . THR A 1 185 ? 11.868 0.786 -7.031 1.00 93.50 185 THR A C 1
ATOM 1412 O O . THR A 1 185 ? 11.784 -0.011 -7.972 1.00 93.50 185 THR A O 1
ATOM 1415 N N . ALA A 1 186 ? 12.302 2.037 -7.205 1.00 91.25 186 ALA A N 1
ATOM 1416 C CA . ALA A 1 186 ? 12.915 2.490 -8.450 1.00 91.25 186 ALA A CA 1
ATOM 1417 C C . ALA A 1 186 ? 14.321 1.922 -8.656 1.00 91.25 186 ALA A C 1
ATOM 1419 O O . ALA A 1 186 ? 14.702 1.593 -9.780 1.00 91.25 186 ALA A O 1
ATOM 1420 N N . THR A 1 187 ? 15.078 1.814 -7.568 1.00 84.38 187 THR A N 1
ATOM 1421 C CA . THR A 1 187 ? 16.490 1.446 -7.573 1.00 84.38 187 THR A CA 1
ATOM 1422 C C . THR A 1 187 ? 16.787 0.517 -6.397 1.00 84.38 187 THR A C 1
ATOM 1424 O O . THR A 1 187 ? 16.297 0.714 -5.284 1.00 84.38 187 THR A O 1
ATOM 1427 N N . ALA A 1 188 ? 17.578 -0.527 -6.647 1.00 85.50 188 ALA A N 1
ATOM 1428 C CA . ALA A 1 188 ? 18.095 -1.413 -5.608 1.00 85.50 188 ALA A CA 1
ATOM 1429 C C . ALA A 1 188 ? 19.409 -2.047 -6.070 1.00 85.50 188 ALA A C 1
ATOM 1431 O O . ALA A 1 188 ? 19.434 -2.827 -7.026 1.00 85.50 188 ALA A O 1
ATOM 1432 N N . THR A 1 189 ? 20.502 -1.723 -5.380 1.00 85.88 189 THR A N 1
ATOM 1433 C CA . THR A 1 189 ? 21.776 -2.435 -5.546 1.00 85.88 189 THR A CA 1
ATOM 1434 C C . THR A 1 189 ? 21.621 -3.884 -5.068 1.00 85.88 189 THR A C 1
ATOM 1436 O O . THR A 1 189 ? 20.714 -4.157 -4.280 1.00 85.88 189 THR A O 1
ATOM 1439 N N . PRO A 1 190 ? 22.500 -4.824 -5.463 1.00 86.06 190 PRO A N 1
ATOM 1440 C CA . PRO A 1 190 ? 22.419 -6.208 -4.988 1.00 86.06 190 PRO A CA 1
ATOM 1441 C C . PRO A 1 190 ? 22.334 -6.329 -3.459 1.00 86.06 190 PRO A C 1
ATOM 1443 O O . PRO A 1 190 ? 21.619 -7.182 -2.947 1.00 86.06 190 PRO A O 1
ATOM 1446 N N . LYS A 1 191 ? 22.999 -5.430 -2.719 1.00 83.38 191 LYS A N 1
ATOM 1447 C CA . LYS A 1 191 ? 22.932 -5.397 -1.254 1.00 83.38 191 LYS A CA 1
ATOM 1448 C C . LYS A 1 191 ? 21.554 -4.972 -0.739 1.00 83.38 191 LYS A C 1
ATOM 1450 O O . LYS A 1 191 ? 21.012 -5.633 0.133 1.00 83.38 191 LYS A O 1
ATOM 1455 N N . VAL A 1 192 ? 20.967 -3.925 -1.323 1.00 82.38 192 VAL A N 1
ATOM 1456 C CA . VAL A 1 192 ? 19.606 -3.475 -0.986 1.00 82.38 192 VAL A CA 1
ATOM 1457 C C . VAL A 1 192 ? 18.575 -4.561 -1.302 1.00 82.38 192 VAL A C 1
ATOM 1459 O O . VAL A 1 192 ? 17.637 -4.742 -0.541 1.00 82.38 192 VAL A O 1
ATOM 1462 N N . GLN A 1 193 ? 18.752 -5.313 -2.392 1.00 85.75 193 GLN A N 1
ATOM 1463 C CA . GLN A 1 193 ? 17.849 -6.420 -2.735 1.00 85.75 193 GLN A CA 1
ATOM 1464 C C . GLN A 1 193 ? 17.873 -7.526 -1.676 1.00 85.75 193 GLN A C 1
ATOM 1466 O O . GLN A 1 193 ? 16.815 -8.023 -1.306 1.00 85.75 193 GLN A O 1
ATOM 1471 N N . LEU A 1 194 ? 19.062 -7.871 -1.171 1.00 84.94 194 LEU A N 1
ATOM 1472 C CA . LEU A 1 194 ? 19.222 -8.854 -0.098 1.00 84.94 194 LEU A CA 1
ATOM 1473 C C . LEU A 1 194 ? 18.597 -8.391 1.222 1.00 84.94 194 LEU A C 1
ATOM 1475 O O . LEU A 1 194 ? 18.065 -9.217 1.944 1.00 84.94 194 LEU A O 1
ATOM 1479 N N . ASP A 1 195 ? 18.644 -7.093 1.531 1.00 81.44 195 ASP A N 1
ATOM 1480 C CA . ASP A 1 195 ? 18.042 -6.558 2.760 1.00 81.44 195 ASP A CA 1
ATOM 1481 C C . ASP A 1 195 ? 16.4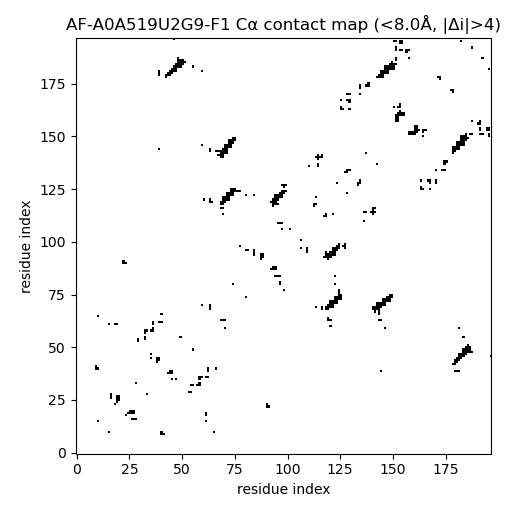98 -6.499 2.697 1.00 81.44 195 ASP A C 1
ATOM 1483 O O . ASP A 1 195 ? 15.847 -6.392 3.736 1.00 81.44 195 ASP A O 1
ATOM 1487 N N . ILE A 1 196 ? 15.904 -6.516 1.495 1.00 82.56 196 ILE A N 1
ATOM 1488 C CA . ILE A 1 196 ? 14.443 -6.462 1.289 1.00 82.56 196 ILE A CA 1
ATOM 1489 C C . ILE A 1 196 ? 13.802 -7.862 1.293 1.00 82.56 196 ILE A C 1
ATOM 1491 O O . ILE A 1 196 ? 12.630 -7.982 1.659 1.00 82.56 196 ILE A 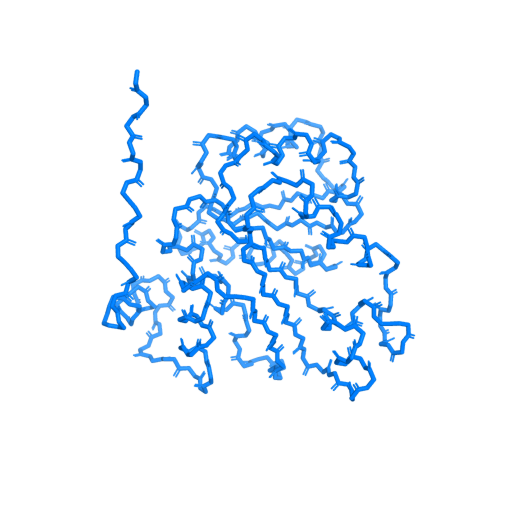O 1
ATOM 1495 N N . GLN A 1 197 ? 14.529 -8.887 0.834 1.00 77.69 197 GLN A N 1
ATOM 1496 C CA . GLN A 1 197 ? 14.044 -10.270 0.689 1.00 77.69 197 GLN A CA 1
ATOM 1497 C C . GLN A 1 197 ? 14.080 -11.043 2.008 1.00 77.69 197 GLN A C 1
ATOM 1499 O O . GLN A 1 197 ? 13.096 -11.781 2.253 1.00 77.69 197 GLN A O 1
#

Solvent-accessible surface area (backbone atoms only — not comparable to full-atom values): 11041 Å² total; per-residue (Å²): 134,85,78,81,79,74,77,77,75,72,78,52,76,70,55,53,53,49,51,39,33,74,55,71,67,40,92,68,78,57,92,63,38,59,63,52,29,50,38,50,67,71,57,37,73,43,81,44,82,49,52,82,90,64,55,69,64,53,44,53,53,56,46,28,74,70,47,71,41,23,22,38,35,35,38,88,51,67,72,58,48,49,56,51,30,55,54,35,45,76,51,73,38,50,43,43,78,47,45,85,89,53,51,72,70,55,50,51,50,51,54,50,39,39,49,70,56,66,30,29,34,39,34,30,28,51,82,42,57,75,36,68,73,46,46,62,49,53,51,63,26,56,67,47,34,38,37,33,45,58,40,36,22,51,21,83,88,30,98,61,54,37,80,54,51,67,48,46,62,64,53,54,62,69,47,54,77,92,63,25,39,39,37,30,22,59,64,68,55,77,68,40,48,62,65,69,108

pLDDT: mean 89.33, std 13.5, range [31.95, 98.62]

Radius of gyration: 16.25 Å; Cα contacts (8 Å, |Δi|>4): 315; chains: 1; bounding box: 45×38×42 Å

Secondary structure (DSSP, 8-state):
------PPP---HHHHHHHHHHHH--SS--TTHHHHHHHHHTT--EEEE--TTS-TTHHHHHHHHHSSSEEEEE-S-HHHHHHHHHHHHHTT--EEEESTTS-HHHHHHHHHHHHTT--SEEEE-HHHHTSHHHHHHHTTS-EEEEEETTGGGG-TTSTT--GGGGGHHHHHHTT-S---EEEEES---HHHHHHH-